Protein AF-A0A1X1MM70-F1 (afdb_monomer_lite)

pLDDT: mean 80.16, std 13.33, range [46.59, 94.81]

Foldseek 3Di:
DDDDDPDDDPCPVVDDDDPCVVVVVVLVVVVVVPPPDDDDDDDDDDPPPCPVVVVVVSQVVCVVPDQDADQDVVPPVCVDPLSVLLRRCQSNLVVVDALQLLVLLSVLLVCVVVVPDDDDPVPRSCCVSHPLSVQLRVLDPDDDDDNALVVSLVSSVVGDDDPVSNVVSNPDVLRNCLNVDDSVVSSVSSVVSSVD

Sequence (196 aa):
MAPAPRFHRVAALQRRFVDREPVLAAFAEELTHLGDGPRVFNAIGVGGIGKSRLLRELKDRAATRYRTASLDLQVHSLRQQEDALAVLRNELGSQGVHFDRFDIAYAVLWQRLHPHLRLNRSELAFVDESSILADIADTMTGIPIFGTARGLIKLLERGGCDIRRRLRVRRDPTLATLDDLPNSELADAVTFLFAE

Radius of gyration: 21.01 Å; chains: 1; bounding box: 49×59×50 Å

Secondary structure (DSSP, 8-state):
-PPPPSSPPPGGGTS---S-HHHHHHHHHHTTSTTSS---------TTSSHHHHHHHHHHHHTTTS------TTSSGGGSHHHHHHHHHHHHHTTT---HHHHHHHHHHHHHH-TTS---TTTSTTSTT-HHHHHHHHT-SS-----SHHHHHHHHTTS-S-HHHHHHHHT-HHHHHTTTS-HHHHHHHHHHHHH-

Structure (mmCIF, N/CA/C/O backbone):
data_AF-A0A1X1MM70-F1
#
_entry.id   AF-A0A1X1MM70-F1
#
loop_
_atom_site.group_PDB
_atom_site.id
_atom_site.type_symbol
_atom_site.label_atom_id
_atom_site.label_alt_id
_atom_site.label_comp_id
_atom_site.label_asym_id
_atom_site.label_entity_id
_atom_site.label_seq_id
_atom_site.pdbx_PDB_ins_code
_atom_site.Cartn_x
_atom_site.Cartn_y
_atom_site.Cartn_z
_atom_site.occupancy
_atom_site.B_iso_or_equiv
_atom_site.auth_seq_id
_atom_site.auth_comp_id
_atom_site.auth_asym_id
_atom_site.auth_atom_id
_atom_site.pdbx_PDB_model_num
ATOM 1 N N . MET A 1 1 ? 3.431 40.038 20.180 1.00 47.06 1 MET A N 1
ATOM 2 C CA . MET A 1 1 ? 2.334 39.166 20.654 1.00 47.06 1 MET A CA 1
ATOM 3 C C . MET A 1 1 ? 1.877 38.333 19.464 1.00 47.06 1 MET A C 1
ATOM 5 O O . MET A 1 1 ? 1.342 38.905 18.525 1.00 47.06 1 MET A O 1
ATOM 9 N N . ALA A 1 2 ? 2.223 37.044 19.413 1.00 47.50 2 ALA A N 1
ATOM 10 C CA . ALA A 1 2 ? 1.879 36.189 18.273 1.00 47.50 2 ALA A CA 1
ATOM 11 C C . ALA A 1 2 ? 0.367 35.875 18.278 1.00 47.50 2 ALA A C 1
ATOM 13 O O . ALA A 1 2 ? -0.184 35.659 19.361 1.00 47.50 2 ALA A O 1
ATOM 14 N N . PRO A 1 3 ? -0.323 35.868 17.122 1.00 56.84 3 PRO A N 1
ATOM 15 C CA . PRO A 1 3 ? -1.748 35.561 17.071 1.00 56.84 3 PRO A CA 1
ATOM 16 C C . PRO A 1 3 ? -1.991 34.098 17.462 1.00 56.84 3 PRO A C 1
ATOM 18 O O . PRO A 1 3 ? -1.443 33.181 16.852 1.00 56.84 3 PRO A O 1
ATOM 21 N N . ALA A 1 4 ? -2.819 33.881 18.485 1.00 56.97 4 ALA A N 1
ATOM 22 C CA . ALA A 1 4 ? -3.261 32.547 18.872 1.00 56.97 4 ALA A CA 1
ATOM 23 C C . ALA A 1 4 ? -4.171 31.956 17.775 1.00 56.97 4 ALA A C 1
ATOM 25 O O . ALA A 1 4 ? -5.019 32.675 17.232 1.00 56.97 4 ALA A O 1
ATOM 26 N N . PRO A 1 5 ? -4.021 30.667 17.426 1.00 60.31 5 PRO A N 1
ATOM 27 C CA . PRO A 1 5 ? -4.821 30.052 16.377 1.00 60.31 5 PRO A CA 1
ATOM 28 C C . PRO A 1 5 ? -6.312 30.069 16.747 1.00 60.31 5 PRO A C 1
ATOM 30 O O . PRO A 1 5 ? -6.725 29.574 17.792 1.00 60.31 5 PRO A O 1
ATOM 33 N N . ARG A 1 6 ? -7.128 30.641 15.852 1.00 54.25 6 ARG A N 1
ATOM 34 C CA . ARG A 1 6 ? -8.582 30.843 16.012 1.00 54.25 6 ARG A CA 1
ATOM 35 C C . ARG A 1 6 ? -9.403 29.546 15.952 1.00 54.25 6 ARG A C 1
ATOM 37 O O . ARG A 1 6 ? -10.583 29.555 16.290 1.00 54.25 6 ARG A O 1
ATOM 44 N N . PHE A 1 7 ? -8.790 28.436 15.544 1.00 57.81 7 PHE A N 1
ATOM 45 C CA . PHE A 1 7 ? -9.444 27.141 15.385 1.00 57.81 7 PHE A CA 1
ATOM 46 C C . PHE A 1 7 ? -8.866 26.135 16.378 1.00 57.81 7 PHE A C 1
ATOM 48 O O . PHE A 1 7 ? -7.682 25.807 16.341 1.00 57.81 7 PHE A O 1
ATOM 55 N N . HIS A 1 8 ? -9.720 25.646 17.274 1.00 52.91 8 HIS A N 1
ATOM 56 C CA . HIS A 1 8 ? -9.375 24.587 18.212 1.00 52.91 8 HIS A CA 1
ATOM 57 C C . HIS A 1 8 ? -9.452 23.250 17.467 1.00 52.91 8 HIS A C 1
ATOM 59 O O . HIS A 1 8 ? -10.446 22.985 16.786 1.00 52.91 8 HIS A O 1
ATOM 65 N N . ARG A 1 9 ? -8.433 22.387 17.596 1.00 51.03 9 ARG A N 1
ATOM 66 C CA . ARG A 1 9 ? -8.559 20.983 17.170 1.00 51.03 9 ARG A CA 1
ATOM 67 C C . ARG A 1 9 ? -9.805 20.405 17.843 1.00 51.03 9 ARG A C 1
ATOM 69 O O . ARG A 1 9 ? -9.925 20.455 19.064 1.00 51.03 9 ARG A O 1
ATOM 76 N N . VAL A 1 10 ? -10.733 19.886 17.042 1.00 51.28 10 VAL A N 1
ATOM 77 C CA . VAL A 1 10 ? -11.997 19.311 17.514 1.00 51.28 10 VAL A CA 1
ATOM 78 C C . VAL A 1 10 ? -11.698 18.273 18.603 1.00 51.28 10 VAL A C 1
ATOM 80 O O . VAL A 1 10 ? -11.019 17.277 18.354 1.00 51.28 10 VAL A O 1
ATOM 83 N N . ALA A 1 11 ? -12.222 18.501 19.811 1.00 51.50 11 ALA A N 1
ATOM 84 C CA . ALA A 1 11 ? -11.974 17.717 21.029 1.00 51.50 11 ALA A CA 1
ATOM 85 C C . ALA A 1 11 ? -12.304 16.210 20.921 1.00 51.50 11 ALA A C 1
ATOM 87 O O . ALA A 1 11 ? -12.008 15.438 21.830 1.00 51.50 11 ALA A O 1
ATOM 88 N N . ALA A 1 12 ? -12.902 15.759 19.815 1.00 51.59 12 ALA A N 1
ATOM 89 C CA . ALA A 1 12 ? -13.234 14.360 19.562 1.00 51.59 12 ALA A CA 1
ATOM 90 C C . ALA A 1 12 ? -12.009 13.424 19.576 1.00 51.59 12 ALA A C 1
ATOM 92 O O . ALA A 1 12 ? -12.145 12.269 19.978 1.00 51.59 12 ALA A O 1
ATOM 93 N N . LEU A 1 13 ? -10.820 13.919 19.202 1.00 51.41 13 LEU A N 1
ATOM 94 C CA . LEU A 1 13 ? -9.564 13.154 19.269 1.00 51.41 13 LEU A CA 1
ATOM 95 C C . LEU A 1 13 ? -9.033 12.975 20.702 1.00 51.41 13 LEU A C 1
ATOM 97 O O . LEU A 1 13 ? -8.244 12.069 20.934 1.00 51.41 13 LEU A O 1
ATOM 101 N N . GLN A 1 14 ? -9.474 13.799 21.660 1.00 55.88 14 GLN A N 1
ATOM 102 C CA . GLN A 1 14 ? -9.050 13.732 23.067 1.00 55.88 14 GLN A CA 1
ATOM 103 C C . GLN A 1 14 ? -10.059 13.028 23.985 1.00 55.88 14 GLN A C 1
ATOM 105 O O . GLN A 1 14 ? -9.757 12.761 25.146 1.00 55.88 14 GLN A O 1
ATOM 110 N N . ARG A 1 15 ? -11.270 12.719 23.504 1.00 66.19 15 ARG A N 1
ATOM 111 C CA . ARG A 1 15 ? -12.264 11.988 24.305 1.00 66.19 15 ARG A CA 1
ATOM 112 C C . ARG A 1 15 ? -11.793 10.558 24.543 1.00 66.19 15 ARG A C 1
ATOM 114 O O . ARG A 1 15 ? -11.206 9.962 23.647 1.00 66.19 15 ARG A O 1
ATOM 121 N N . ARG A 1 16 ? -12.082 9.982 25.707 1.00 74.50 16 ARG A N 1
ATOM 122 C CA . ARG A 1 16 ? -11.840 8.556 25.983 1.00 74.50 16 ARG A CA 1
ATOM 123 C C . ARG A 1 16 ? -12.623 7.683 24.985 1.00 74.50 16 ARG A C 1
ATOM 125 O O . ARG A 1 16 ? -13.752 8.024 24.641 1.00 74.50 16 ARG A O 1
ATOM 132 N N . PHE A 1 17 ? -12.008 6.610 24.486 1.00 79.88 17 PHE A N 1
ATOM 133 C CA . PHE A 1 17 ? -12.688 5.610 23.656 1.00 79.88 17 PHE A CA 1
ATOM 134 C C . PHE A 1 17 ? -13.409 4.631 24.586 1.00 79.88 17 PHE A C 1
ATOM 136 O O . PHE A 1 17 ? -12.746 3.966 25.376 1.00 79.88 17 PHE A O 1
ATOM 143 N N . VAL A 1 18 ? -14.740 4.616 24.550 1.00 80.50 18 VAL A N 1
ATOM 144 C CA . VAL A 1 18 ? -15.615 3.856 25.465 1.00 80.50 18 VAL A CA 1
ATOM 145 C C . VAL A 1 18 ? -16.795 3.261 24.689 1.00 80.50 18 VAL A C 1
ATOM 147 O O . VAL A 1 18 ? -17.011 3.640 23.533 1.00 80.50 18 VAL A O 1
ATOM 150 N N . ASP A 1 19 ? -17.549 2.361 25.323 1.00 84.62 19 ASP A N 1
ATOM 151 C CA . ASP A 1 19 ? -18.779 1.724 24.813 1.00 84.62 19 ASP A CA 1
ATOM 152 C C . ASP A 1 19 ? -18.563 0.887 23.541 1.00 84.62 19 ASP A C 1
ATOM 154 O O . ASP A 1 19 ? -19.422 0.785 22.658 1.00 84.62 19 ASP A O 1
ATOM 158 N N . ARG A 1 20 ? -17.369 0.305 23.407 1.00 88.69 20 ARG A N 1
ATOM 159 C CA . ARG A 1 20 ? -16.952 -0.519 22.257 1.00 88.69 20 ARG A CA 1
ATOM 160 C C . ARG A 1 20 ? -16.254 -1.811 22.674 1.00 88.69 20 ARG A C 1
ATOM 162 O O . ARG A 1 20 ? -15.783 -2.551 21.815 1.00 88.69 20 ARG A O 1
ATOM 169 N N . GLU A 1 21 ? -16.221 -2.105 23.967 1.00 90.94 21 GLU A N 1
ATOM 170 C CA . GLU A 1 21 ? -15.565 -3.258 24.578 1.00 90.94 21 GLU A CA 1
ATOM 171 C C . GLU A 1 21 ? -16.011 -4.591 23.958 1.00 90.94 21 GLU A C 1
ATOM 173 O O . GLU A 1 21 ? -15.126 -5.379 23.629 1.00 90.94 21 GLU A O 1
ATOM 178 N N . PRO A 1 22 ? -17.311 -4.841 23.680 1.00 91.06 22 PRO A N 1
ATOM 179 C CA . PRO A 1 22 ? -17.727 -6.095 23.049 1.00 91.06 22 PRO A CA 1
ATOM 180 C C . PRO A 1 22 ? -17.144 -6.280 21.643 1.00 91.06 22 PRO A C 1
ATOM 182 O O . PRO A 1 22 ? -16.703 -7.368 21.291 1.00 91.06 22 PRO A O 1
ATOM 185 N N . VAL A 1 23 ? -17.088 -5.206 20.846 1.00 92.25 23 VAL A N 1
ATOM 186 C CA . VAL A 1 23 ? -16.525 -5.246 19.485 1.00 92.25 23 VAL A CA 1
ATOM 187 C C . VAL A 1 23 ? -15.014 -5.459 19.533 1.00 92.25 23 VAL A C 1
ATOM 189 O O . VAL A 1 23 ? -14.467 -6.214 18.737 1.00 92.25 23 VAL A O 1
ATOM 192 N N . LEU A 1 24 ? -14.338 -4.812 20.484 1.00 92.38 24 LEU A N 1
ATOM 193 C CA . LEU A 1 24 ? -12.906 -4.993 20.702 1.00 92.38 24 LEU A CA 1
ATOM 194 C C . LEU A 1 24 ? -12.567 -6.421 21.150 1.00 92.38 24 LEU A C 1
ATOM 196 O O . LEU A 1 24 ? -11.548 -6.954 20.720 1.00 92.38 24 LEU A O 1
ATOM 200 N N . ALA A 1 25 ? -13.402 -7.024 22.002 1.00 92.25 25 ALA A N 1
ATOM 201 C CA . ALA A 1 25 ? -13.238 -8.399 22.460 1.00 92.25 25 ALA A CA 1
ATOM 202 C C . ALA A 1 25 ? -13.437 -9.398 21.312 1.00 92.25 25 ALA A C 1
ATOM 204 O O . ALA A 1 25 ? -12.554 -10.217 21.078 1.00 92.25 25 ALA A O 1
ATOM 205 N N . ALA A 1 26 ? -14.519 -9.256 20.539 1.00 92.44 26 ALA A N 1
ATOM 206 C CA . ALA A 1 26 ? -14.779 -10.098 19.370 1.00 92.44 26 ALA A CA 1
ATOM 207 C C . ALA A 1 26 ? -13.652 -9.998 18.327 1.00 92.44 26 ALA A C 1
ATOM 209 O O . ALA A 1 26 ? -13.201 -11.003 17.793 1.00 92.44 26 ALA A O 1
ATOM 210 N N . PHE A 1 27 ? -13.133 -8.791 18.075 1.00 93.44 27 PHE A N 1
ATOM 211 C CA . PHE A 1 27 ? -11.979 -8.620 17.191 1.00 93.44 27 PHE A CA 1
ATOM 212 C C . PHE A 1 27 ? -10.726 -9.334 17.715 1.00 93.44 27 PHE A C 1
ATOM 214 O O . PHE A 1 27 ? -10.011 -9.965 16.943 1.00 93.44 27 PHE A O 1
ATOM 221 N N . ALA A 1 28 ? -10.446 -9.244 19.018 1.00 91.38 28 ALA A N 1
ATOM 222 C CA . ALA A 1 28 ? -9.296 -9.917 19.616 1.00 91.38 28 ALA A CA 1
ATOM 223 C C . ALA A 1 28 ? -9.418 -11.449 19.555 1.00 91.38 28 ALA A C 1
ATOM 225 O O . ALA A 1 28 ? -8.416 -12.117 19.315 1.00 91.38 28 ALA A O 1
ATOM 226 N N . GLU A 1 29 ? -10.625 -11.985 19.741 1.00 92.19 29 GLU A N 1
ATOM 227 C CA . GLU A 1 29 ? -10.930 -13.410 19.589 1.00 92.19 29 GLU A CA 1
ATOM 228 C C . GLU A 1 29 ? -10.717 -13.875 18.142 1.00 92.19 29 GLU A C 1
ATOM 230 O O . GLU A 1 29 ? -9.968 -14.823 17.911 1.00 92.19 29 GLU A O 1
ATOM 235 N N . GLU A 1 30 ? -11.245 -13.149 17.153 1.00 91.56 30 GLU A N 1
ATOM 236 C CA . GLU A 1 30 ? -11.040 -13.459 15.728 1.00 91.56 30 GLU A CA 1
ATOM 237 C C . GLU A 1 30 ? -9.558 -13.439 15.320 1.00 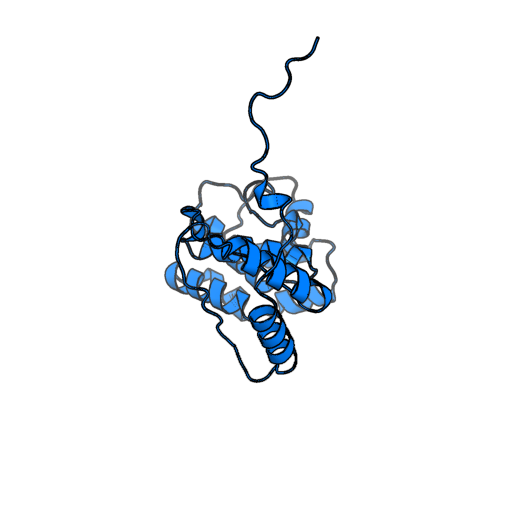91.56 30 GLU A C 1
ATOM 239 O O . GLU A 1 30 ? -9.113 -14.270 14.528 1.00 91.56 30 GLU A O 1
ATOM 244 N N . LEU A 1 31 ? -8.744 -12.555 15.911 1.00 90.06 31 LEU A N 1
ATOM 245 C CA . LEU A 1 31 ? -7.293 -12.541 15.684 1.00 90.06 31 LEU A CA 1
ATOM 246 C C . LEU A 1 31 ? -6.571 -13.803 16.195 1.00 90.06 31 LEU A C 1
ATOM 248 O O . LEU A 1 31 ? -5.394 -13.987 15.874 1.00 90.06 31 LEU A O 1
ATOM 252 N N . THR A 1 32 ? -7.224 -14.660 16.987 1.00 89.50 32 THR A N 1
ATOM 253 C CA . THR A 1 32 ? -6.673 -15.965 17.395 1.00 89.50 32 THR A CA 1
ATOM 254 C C . THR A 1 32 ? -6.911 -17.069 16.361 1.00 89.50 32 THR A C 1
ATOM 256 O O . THR A 1 32 ? -6.189 -18.062 16.370 1.00 89.50 32 THR A O 1
ATOM 259 N N . HIS A 1 33 ? -7.836 -16.858 15.420 1.00 87.38 33 HIS A N 1
ATOM 260 C CA . HIS A 1 33 ? -8.206 -17.794 14.352 1.00 87.38 33 HIS A CA 1
ATOM 261 C C . HIS A 1 33 ? -7.576 -17.432 12.992 1.00 87.38 33 HIS A C 1
ATOM 263 O O . HIS A 1 33 ? -8.089 -17.775 11.925 1.00 87.38 33 HIS A O 1
ATOM 269 N N . LEU A 1 34 ? -6.457 -16.700 13.007 1.00 81.94 34 LEU A N 1
ATOM 270 C CA . LEU A 1 34 ? -5.745 -16.324 11.786 1.00 81.94 34 LEU A CA 1
ATOM 271 C C . LEU A 1 34 ? -5.162 -17.558 11.086 1.00 81.94 34 LEU A C 1
ATOM 273 O O . LEU A 1 34 ? -4.448 -18.348 11.697 1.00 81.94 34 LEU A O 1
ATOM 277 N N . GLY A 1 35 ? -5.418 -17.672 9.782 1.00 80.06 35 GLY A N 1
ATOM 278 C CA . GLY A 1 35 ? -4.966 -18.790 8.944 1.00 80.06 35 GLY A CA 1
ATOM 279 C C . GLY A 1 35 ? -6.113 -19.564 8.293 1.00 80.06 35 GLY A C 1
ATOM 280 O O . GLY A 1 35 ? -5.925 -20.134 7.223 1.00 80.06 35 GLY A O 1
ATOM 281 N N . ASP A 1 36 ? -7.324 -19.469 8.844 1.00 84.94 36 ASP A N 1
ATOM 282 C CA . ASP A 1 36 ? -8.530 -20.155 8.351 1.00 84.94 36 ASP A CA 1
ATOM 283 C C . ASP A 1 36 ? -9.194 -19.442 7.148 1.00 84.94 36 ASP A C 1
ATOM 285 O O . ASP A 1 36 ? -10.403 -19.548 6.915 1.00 84.94 36 ASP A O 1
ATOM 289 N N . GLY A 1 37 ? -8.416 -18.656 6.401 1.00 85.38 37 GLY A N 1
ATOM 290 C CA . GLY A 1 37 ? -8.873 -17.824 5.289 1.00 85.38 37 GLY A CA 1
ATOM 291 C C . GLY A 1 37 ? -9.245 -16.382 5.672 1.00 85.38 37 GLY A C 1
ATOM 292 O O . GLY A 1 37 ? -9.188 -15.996 6.842 1.00 85.38 37 GLY A O 1
ATOM 293 N N . PRO A 1 38 ? -9.607 -15.551 4.679 1.00 88.12 38 PRO A N 1
ATOM 294 C CA . PRO A 1 38 ? -9.931 -14.147 4.902 1.00 88.12 38 PRO A CA 1
ATOM 295 C C . PRO A 1 38 ? -11.208 -13.986 5.739 1.00 88.12 38 PRO A C 1
ATOM 297 O O . PRO A 1 38 ? -12.147 -14.781 5.652 1.00 88.12 38 PRO A O 1
ATOM 300 N N . ARG A 1 39 ? -11.249 -12.923 6.545 1.00 89.25 39 ARG A N 1
ATOM 301 C CA . ARG A 1 39 ? -12.405 -12.519 7.354 1.00 89.25 39 ARG A CA 1
ATOM 302 C C . ARG A 1 39 ? -12.759 -11.075 7.027 1.00 89.25 39 ARG A C 1
ATOM 304 O O . ARG A 1 39 ? -11.872 -10.242 6.855 1.00 89.25 39 ARG A O 1
ATOM 311 N N . VAL A 1 40 ? -14.053 -10.780 6.941 1.00 90.69 40 VAL A N 1
ATOM 312 C CA . VAL A 1 40 ? -14.550 -9.441 6.606 1.00 90.69 40 VAL A CA 1
ATOM 313 C C . VAL A 1 40 ? -15.358 -8.899 7.774 1.00 90.69 40 VAL A C 1
ATOM 315 O O . VAL A 1 40 ? -16.350 -9.494 8.186 1.00 90.69 40 VAL A O 1
ATOM 318 N N . PHE A 1 41 ? -14.952 -7.734 8.272 1.00 90.38 41 PHE A N 1
ATOM 319 C CA . PHE A 1 41 ? -15.689 -6.977 9.275 1.00 90.38 41 PHE A CA 1
ATOM 320 C C . PHE A 1 41 ? -16.250 -5.699 8.647 1.00 90.38 41 PHE A C 1
ATOM 322 O O . PHE A 1 41 ? -15.495 -4.855 8.165 1.00 90.38 41 PHE A O 1
ATOM 329 N N . ASN A 1 42 ? -17.577 -5.543 8.665 1.00 91.00 42 ASN A N 1
ATOM 330 C CA . ASN A 1 42 ? -18.254 -4.371 8.113 1.00 91.00 42 ASN A CA 1
ATOM 331 C C . ASN A 1 42 ? -18.878 -3.511 9.224 1.00 91.00 42 ASN A C 1
ATOM 333 O O . ASN A 1 42 ? -19.901 -3.870 9.807 1.00 91.00 42 ASN A O 1
ATOM 337 N N . ALA A 1 43 ? -18.280 -2.351 9.505 1.00 89.06 43 ALA A N 1
ATOM 338 C CA . ALA A 1 43 ? -18.787 -1.406 10.497 1.00 89.06 43 ALA A CA 1
ATOM 339 C C . ALA A 1 43 ? -19.812 -0.433 9.884 1.00 89.06 43 ALA A C 1
ATOM 341 O O . ALA A 1 43 ? -19.445 0.532 9.210 1.00 89.06 43 ALA A O 1
ATOM 342 N N . ILE A 1 44 ? -21.097 -0.624 10.190 1.00 89.19 44 ILE A N 1
ATOM 343 C CA . ILE A 1 44 ? -22.200 0.242 9.735 1.00 89.19 44 ILE A CA 1
ATOM 344 C C . ILE A 1 44 ? -22.725 1.162 10.849 1.00 89.19 44 ILE A C 1
ATOM 346 O O . ILE A 1 44 ? -22.527 0.914 12.036 1.00 89.19 44 ILE A O 1
ATOM 350 N N . GLY A 1 45 ? -23.383 2.264 10.477 1.00 87.88 45 GLY A N 1
ATOM 351 C CA . GLY A 1 45 ? -24.043 3.171 11.425 1.00 87.88 45 GLY A CA 1
ATOM 352 C C . GLY A 1 45 ? -24.079 4.623 10.956 1.00 87.88 45 GLY A C 1
ATOM 353 O O . GLY A 1 45 ? -23.515 4.968 9.917 1.00 87.88 45 GLY A O 1
ATOM 354 N N . VAL A 1 46 ? -24.690 5.500 11.750 1.00 90.81 46 VAL A N 1
ATOM 355 C CA . VAL A 1 46 ? -24.818 6.934 11.434 1.00 90.81 46 VAL A CA 1
ATOM 356 C C . VAL A 1 46 ? -23.478 7.684 11.472 1.00 90.81 46 VAL A C 1
ATOM 358 O O . VAL A 1 46 ? -22.474 7.207 12.021 1.00 90.81 46 VAL A O 1
ATOM 361 N N . GLY A 1 47 ? -23.429 8.858 10.837 1.00 87.31 47 GLY A N 1
ATOM 362 C CA . GLY A 1 47 ? -22.277 9.763 10.902 1.00 87.31 47 GLY A CA 1
ATOM 363 C C . GLY A 1 47 ? -21.979 10.193 12.343 1.00 87.31 47 GLY A C 1
ATOM 364 O O . GLY A 1 47 ? -22.884 10.324 13.158 1.00 87.31 47 GLY A O 1
ATOM 365 N N . GLY A 1 48 ? -20.702 10.367 12.686 1.00 84.81 48 GLY A N 1
ATOM 366 C CA . GLY A 1 48 ? -20.297 10.843 14.017 1.00 84.81 48 GLY A CA 1
ATOM 367 C C . GLY A 1 48 ? -20.285 9.798 15.143 1.00 84.81 48 GLY A C 1
ATOM 368 O O . GLY A 1 48 ? -19.735 10.080 16.201 1.00 84.81 48 GLY A O 1
ATOM 369 N N . ILE A 1 49 ? -20.764 8.566 14.922 1.00 87.31 49 ILE A N 1
ATOM 370 C CA . ILE A 1 49 ? -20.807 7.507 15.959 1.00 87.31 49 ILE A CA 1
ATOM 371 C C . ILE A 1 49 ? -19.434 6.873 16.288 1.00 87.31 49 ILE A C 1
ATOM 373 O O . ILE A 1 49 ? -19.335 5.912 17.052 1.00 87.31 49 ILE A O 1
ATOM 377 N N . GLY A 1 50 ? -18.356 7.381 15.682 1.00 88.19 50 GLY A N 1
ATOM 378 C CA . GLY A 1 50 ? -16.986 6.950 15.968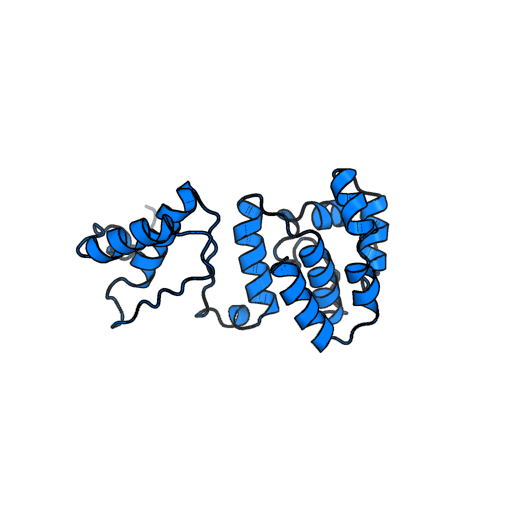 1.00 88.19 50 GLY A CA 1
ATOM 379 C C . GLY A 1 50 ? -16.472 5.757 15.156 1.00 88.19 50 GLY A C 1
ATOM 380 O O . GLY A 1 50 ? -15.480 5.165 15.559 1.00 88.19 50 GLY A O 1
ATOM 381 N N . LYS A 1 51 ? -17.073 5.410 14.007 1.00 91.31 51 LYS A N 1
ATOM 382 C CA . LYS A 1 51 ? -16.620 4.283 13.155 1.00 91.31 51 LYS A CA 1
ATOM 383 C C . LYS A 1 51 ? -15.163 4.415 12.704 1.00 91.31 51 LYS A C 1
ATOM 385 O O . LYS A 1 51 ? -14.375 3.502 12.903 1.00 91.31 51 LYS A O 1
ATOM 390 N N . SER A 1 52 ? -14.782 5.578 12.174 1.00 89.50 52 SER A N 1
ATOM 391 C CA . SER A 1 52 ? -13.398 5.834 11.748 1.00 89.50 52 SER A CA 1
ATOM 392 C C . SER A 1 52 ? -12.415 5.764 12.918 1.00 89.50 52 SER A C 1
ATOM 394 O O . SER A 1 52 ? -11.264 5.385 12.737 1.00 89.50 52 SER A O 1
ATOM 396 N N . ARG A 1 53 ? -12.869 6.103 14.133 1.00 89.88 53 ARG A N 1
ATOM 397 C CA . ARG A 1 53 ? -12.065 5.938 15.343 1.00 89.88 53 ARG A CA 1
ATOM 398 C C . ARG A 1 53 ? -11.942 4.467 15.731 1.00 89.88 53 ARG A C 1
ATOM 400 O O . ARG A 1 53 ? -10.832 4.038 15.994 1.00 89.88 53 ARG A O 1
ATOM 407 N N . LEU A 1 54 ? -13.037 3.705 15.705 1.00 92.00 54 LEU A N 1
ATOM 408 C CA . LEU A 1 54 ? -13.015 2.261 15.942 1.00 92.00 54 LEU A CA 1
ATOM 409 C C . LEU A 1 54 ? -12.024 1.566 15.002 1.00 92.00 54 LEU A C 1
ATOM 411 O O . LEU A 1 54 ? -11.153 0.863 15.487 1.00 92.00 54 LEU A O 1
ATOM 415 N N . LEU A 1 55 ? -12.092 1.813 13.690 1.00 92.81 55 LEU A N 1
ATOM 416 C CA . LEU A 1 55 ? -11.163 1.201 12.731 1.00 92.81 55 LEU A CA 1
ATOM 417 C C . LEU A 1 55 ? -9.694 1.537 13.033 1.00 92.81 55 LEU A C 1
ATOM 419 O O . LEU A 1 55 ? -8.838 0.666 12.909 1.00 92.81 55 LEU A O 1
ATOM 423 N N . ARG A 1 56 ? -9.405 2.766 13.484 1.00 91.19 56 ARG A N 1
ATOM 424 C CA . ARG A 1 56 ? -8.058 3.155 13.925 1.00 91.19 56 ARG A CA 1
ATOM 425 C C . ARG A 1 56 ? -7.616 2.378 15.166 1.00 91.19 56 ARG A C 1
ATOM 427 O O . ARG A 1 56 ? -6.528 1.830 15.168 1.00 91.19 56 ARG A O 1
ATOM 434 N N . GLU A 1 57 ? -8.480 2.261 16.171 1.00 92.19 57 GLU A N 1
ATOM 435 C CA . GLU A 1 57 ? -8.189 1.502 17.398 1.00 92.19 57 GLU A CA 1
ATOM 436 C C . GLU A 1 57 ? -7.962 0.007 17.106 1.00 92.19 57 GLU A C 1
ATOM 438 O O . GLU A 1 57 ? -7.079 -0.614 17.695 1.00 92.19 57 GLU A O 1
ATOM 443 N N . LEU A 1 58 ? -8.728 -0.580 16.177 1.00 93.81 58 LEU A N 1
ATOM 444 C CA . LEU A 1 58 ? -8.512 -1.958 15.722 1.00 93.81 58 LEU A CA 1
ATOM 445 C C . LEU A 1 58 ? -7.165 -2.102 14.999 1.00 93.81 58 LEU A C 1
ATOM 447 O O . LEU A 1 58 ? -6.421 -3.041 15.290 1.00 93.81 58 LEU A O 1
ATOM 451 N N . LYS A 1 59 ? -6.830 -1.156 14.107 1.00 93.62 59 LYS A N 1
ATOM 452 C CA . LYS A 1 59 ? -5.538 -1.111 13.404 1.00 93.62 59 LYS A CA 1
ATOM 453 C C . LYS A 1 59 ? -4.379 -1.030 14.395 1.00 93.62 59 LYS A C 1
ATOM 455 O O . LYS A 1 59 ? -3.488 -1.867 14.335 1.00 93.62 59 LYS A O 1
ATOM 460 N N . ASP A 1 60 ? -4.423 -0.087 15.333 1.00 92.06 60 ASP A N 1
ATOM 461 C CA . ASP A 1 60 ? -3.353 0.146 16.310 1.00 92.06 60 ASP A CA 1
ATOM 462 C C . ASP A 1 60 ? -3.116 -1.088 17.196 1.00 92.06 60 ASP A C 1
ATOM 464 O O . ASP A 1 60 ? -1.975 -1.466 17.464 1.00 92.06 60 ASP A O 1
ATOM 468 N N . ARG A 1 61 ? -4.189 -1.780 17.600 1.00 91.69 61 ARG A N 1
ATOM 469 C CA . ARG A 1 61 ? -4.090 -3.041 18.352 1.00 91.69 61 ARG A CA 1
ATOM 470 C C . ARG A 1 61 ? -3.474 -4.157 17.516 1.00 91.69 61 ARG A C 1
ATOM 472 O O . ARG A 1 61 ? -2.585 -4.855 18.003 1.00 91.69 61 ARG A O 1
ATOM 479 N N . ALA A 1 62 ? -3.919 -4.322 16.272 1.00 93.00 62 ALA A N 1
ATOM 480 C CA . ALA A 1 62 ? -3.395 -5.349 15.378 1.00 93.00 62 ALA A CA 1
ATOM 481 C C . ALA A 1 62 ? -1.928 -5.091 14.997 1.00 93.00 62 ALA A C 1
ATOM 483 O O . ALA A 1 62 ? -1.148 -6.039 14.943 1.00 93.00 62 ALA A O 1
ATOM 484 N N . ALA A 1 63 ? -1.531 -3.826 14.828 1.00 92.06 63 ALA A N 1
ATOM 485 C CA . ALA A 1 63 ? -0.180 -3.413 14.444 1.00 92.06 63 ALA A CA 1
ATOM 486 C C . ALA A 1 63 ? 0.913 -3.864 15.430 1.00 92.06 63 ALA A C 1
ATOM 488 O O . ALA A 1 63 ? 2.083 -3.943 15.063 1.00 92.06 63 ALA A O 1
ATOM 489 N N . THR A 1 64 ? 0.548 -4.205 16.671 1.00 89.12 64 THR A N 1
ATOM 490 C CA . THR A 1 64 ? 1.488 -4.752 17.665 1.00 89.12 64 THR A CA 1
ATOM 491 C C . THR A 1 64 ? 2.043 -6.127 17.287 1.00 89.12 64 THR A C 1
ATOM 493 O O . THR A 1 64 ? 3.147 -6.477 17.701 1.00 89.12 64 THR A O 1
ATOM 496 N N . ARG A 1 65 ? 1.289 -6.917 16.515 1.00 90.69 65 ARG A N 1
ATOM 497 C CA . ARG A 1 65 ? 1.624 -8.315 16.201 1.00 90.69 65 ARG A CA 1
ATOM 498 C C . ARG A 1 65 ? 1.527 -8.643 14.714 1.00 90.69 65 ARG A C 1
ATOM 500 O O . ARG A 1 65 ? 2.154 -9.598 14.261 1.00 90.69 65 ARG A O 1
ATOM 507 N N . TYR A 1 66 ? 0.764 -7.863 13.960 1.00 92.25 66 TYR A N 1
ATOM 508 C CA . TYR A 1 66 ? 0.442 -8.117 12.564 1.00 92.25 66 TYR A CA 1
ATOM 509 C C . TYR A 1 66 ? 0.770 -6.905 11.705 1.00 92.25 66 TYR A C 1
ATOM 511 O O . TYR A 1 66 ? 0.789 -5.767 12.173 1.00 92.25 66 TYR A O 1
ATOM 519 N N . ARG A 1 67 ? 1.006 -7.155 10.418 1.00 93.12 67 ARG A N 1
ATOM 520 C CA . ARG A 1 67 ? 1.117 -6.081 9.434 1.00 93.12 67 ARG A CA 1
ATOM 521 C C . ARG A 1 67 ? -0.269 -5.521 9.160 1.00 93.12 67 ARG A C 1
ATOM 523 O O . ARG A 1 67 ? -1.221 -6.281 9.005 1.00 93.12 67 ARG A O 1
ATOM 530 N N . THR A 1 68 ? -0.387 -4.200 9.120 1.00 94.81 68 THR A N 1
ATOM 531 C CA . THR A 1 68 ? -1.677 -3.533 8.905 1.00 94.81 68 THR A CA 1
ATOM 532 C C . THR A 1 68 ? -1.556 -2.466 7.836 1.00 94.81 68 THR A C 1
ATOM 534 O O . THR A 1 68 ? -0.549 -1.775 7.772 1.00 94.81 68 THR A O 1
ATOM 537 N N . ALA A 1 69 ? -2.583 -2.298 7.013 1.00 94.50 69 ALA A N 1
ATOM 538 C CA . ALA A 1 69 ? -2.640 -1.218 6.040 1.00 94.50 69 ALA A CA 1
ATOM 539 C C . ALA A 1 69 ? -4.028 -0.575 6.053 1.00 94.50 69 ALA A C 1
ATOM 541 O O . ALA A 1 69 ? -5.015 -1.217 6.418 1.00 94.50 69 ALA A O 1
ATOM 542 N N . SER A 1 70 ? -4.104 0.699 5.688 1.00 93.25 70 SER A N 1
ATOM 543 C CA . SER A 1 70 ? -5.348 1.441 5.512 1.00 93.25 70 SER A CA 1
ATOM 544 C C . SER A 1 70 ? -5.435 2.063 4.131 1.00 93.25 70 SER A C 1
ATOM 546 O O . SER A 1 70 ? -4.443 2.500 3.562 1.00 93.25 70 SER A O 1
ATOM 548 N N . LEU A 1 71 ? -6.660 2.137 3.622 1.00 92.94 71 LEU A N 1
ATOM 549 C CA . LEU A 1 71 ? -6.985 2.815 2.380 1.00 92.94 71 LEU A CA 1
ATOM 550 C C . LEU A 1 71 ? -8.211 3.695 2.620 1.00 92.94 71 LEU A C 1
ATOM 552 O O . LEU A 1 71 ? -9.234 3.212 3.112 1.00 92.94 71 LEU A O 1
ATOM 556 N N . ASP A 1 72 ? -8.110 4.983 2.292 1.00 91.25 72 ASP A N 1
ATOM 557 C CA . ASP A 1 72 ? -9.220 5.925 2.423 1.00 91.25 72 ASP A CA 1
ATOM 558 C C . ASP A 1 72 ? -9.890 6.179 1.069 1.00 91.25 72 ASP A C 1
ATOM 560 O O . ASP A 1 72 ? -9.496 7.053 0.299 1.00 91.25 72 ASP A O 1
ATOM 564 N N . LEU A 1 73 ? -10.962 5.436 0.802 1.00 92.00 73 LEU A N 1
ATOM 565 C CA . LEU A 1 73 ? -11.743 5.556 -0.432 1.00 92.00 73 LEU A CA 1
ATOM 566 C C . LEU A 1 73 ? -12.564 6.859 -0.525 1.00 92.00 73 LEU A C 1
ATOM 568 O O . LEU A 1 73 ? -13.217 7.116 -1.547 1.00 92.00 73 LEU A O 1
ATOM 572 N N . GLN A 1 74 ? -12.557 7.708 0.512 1.00 89.38 74 GLN A N 1
ATOM 573 C CA . GLN A 1 74 ? -13.082 9.070 0.392 1.00 89.38 74 GLN A CA 1
ATOM 574 C C . GLN A 1 74 ? -12.198 9.925 -0.523 1.00 89.38 74 GLN A C 1
ATOM 576 O O . GLN A 1 74 ? -12.715 10.813 -1.207 1.00 89.38 74 GLN A O 1
ATOM 581 N N . VAL A 1 75 ? -10.899 9.619 -0.598 1.00 89.88 75 VAL A N 1
ATOM 582 C CA . VAL A 1 75 ? -9.968 10.234 -1.543 1.00 89.88 75 VAL A CA 1
ATOM 583 C C . VAL A 1 75 ? -10.245 9.687 -2.944 1.00 89.88 75 VAL A C 1
ATOM 585 O O . VAL A 1 75 ? -10.223 8.483 -3.174 1.00 89.88 75 VAL A O 1
ATOM 588 N N . HIS A 1 76 ? -10.533 10.578 -3.895 1.00 90.12 76 HIS A N 1
ATOM 589 C CA . HIS A 1 76 ? -11.007 10.190 -5.228 1.00 90.12 76 HIS A CA 1
ATOM 590 C C . HIS A 1 76 ? -9.966 9.420 -6.049 1.00 90.12 76 HIS A C 1
ATOM 592 O O . HIS A 1 76 ? -10.343 8.470 -6.729 1.00 90.12 76 HIS A O 1
ATOM 598 N N . SER A 1 77 ? -8.685 9.795 -5.970 1.00 83.38 77 SER A N 1
ATOM 599 C CA . SER A 1 77 ? -7.599 9.076 -6.651 1.00 83.38 77 SER A CA 1
ATOM 600 C C . SER A 1 77 ? -7.452 7.647 -6.133 1.00 83.38 77 SER A C 1
ATOM 602 O O . SER A 1 77 ? -7.325 6.725 -6.920 1.00 83.38 77 SER A O 1
ATOM 604 N N . LEU A 1 78 ? -7.638 7.424 -4.828 1.00 87.12 78 LEU A N 1
ATOM 605 C CA . LEU A 1 78 ? -7.543 6.097 -4.202 1.00 87.12 78 LEU A CA 1
ATOM 606 C C . LEU A 1 78 ? -8.694 5.144 -4.562 1.00 87.12 78 LEU A C 1
ATOM 608 O O . LEU A 1 78 ? -8.765 4.035 -4.040 1.00 87.12 78 LEU A O 1
ATOM 612 N N . ARG A 1 79 ? -9.617 5.571 -5.430 1.00 90.69 79 ARG A N 1
ATOM 613 C CA . ARG A 1 79 ? -10.604 4.687 -6.062 1.00 90.69 79 ARG A CA 1
ATOM 614 C C . ARG A 1 79 ? -10.074 4.054 -7.349 1.00 90.69 79 ARG A C 1
ATOM 616 O O . ARG A 1 79 ? -10.692 3.108 -7.825 1.00 90.69 79 ARG A O 1
ATOM 623 N N . GLN A 1 80 ? -8.979 4.577 -7.902 1.00 86.88 80 GLN A N 1
ATOM 624 C CA . GLN A 1 80 ? -8.218 3.919 -8.959 1.00 86.88 80 GLN A CA 1
ATOM 625 C C . GLN A 1 80 ? -7.345 2.834 -8.330 1.00 86.88 80 GLN A C 1
ATOM 627 O O . GLN A 1 80 ? -6.774 3.013 -7.250 1.00 86.88 80 GLN A O 1
ATOM 632 N N . GLN A 1 81 ? -7.294 1.680 -8.983 1.00 87.19 81 GLN A N 1
ATOM 633 C CA . GLN A 1 81 ? -6.700 0.470 -8.429 1.00 87.19 81 GLN A CA 1
ATOM 634 C C . GLN A 1 81 ? -5.186 0.607 -8.268 1.00 87.19 81 GLN A C 1
ATOM 636 O O . GLN A 1 81 ? -4.641 0.236 -7.233 1.00 87.19 81 GLN A O 1
ATOM 641 N N . GLU A 1 82 ? -4.521 1.187 -9.260 1.00 82.69 82 GLU A N 1
ATOM 642 C CA . GLU A 1 82 ? -3.091 1.468 -9.262 1.00 82.69 82 GLU A CA 1
ATOM 643 C C . GLU A 1 82 ? -2.685 2.356 -8.076 1.00 82.69 82 GLU A C 1
ATOM 645 O O . GLU A 1 82 ? -1.807 1.983 -7.295 1.00 82.69 82 GLU A O 1
ATOM 650 N N . ASP A 1 83 ? -3.395 3.464 -7.864 1.00 84.00 83 ASP A N 1
ATOM 651 C CA . ASP A 1 83 ? -3.127 4.403 -6.775 1.00 84.00 83 ASP A CA 1
ATOM 652 C C . ASP A 1 83 ? -3.389 3.756 -5.406 1.00 84.00 83 ASP A C 1
ATOM 654 O O . ASP A 1 83 ? -2.622 3.938 -4.456 1.00 84.00 83 ASP A O 1
ATOM 658 N N . ALA A 1 84 ? -4.455 2.957 -5.299 1.00 90.38 84 ALA A N 1
ATOM 659 C CA . ALA A 1 84 ? -4.776 2.220 -4.084 1.00 90.38 84 ALA A CA 1
ATOM 660 C C . ALA A 1 84 ? -3.691 1.195 -3.722 1.00 90.38 84 ALA A C 1
ATOM 662 O O . ALA A 1 84 ? -3.255 1.135 -2.569 1.00 90.38 84 ALA A O 1
ATOM 663 N N . LEU A 1 85 ? -3.231 0.409 -4.700 1.00 92.12 85 LEU A N 1
ATOM 664 C CA . LEU A 1 85 ? -2.176 -0.585 -4.503 1.00 92.12 85 LEU A CA 1
ATOM 665 C C . LEU A 1 85 ? -0.848 0.074 -4.128 1.00 92.12 85 LEU A C 1
ATOM 667 O O . LEU A 1 85 ? -0.163 -0.427 -3.239 1.00 92.12 85 LEU A O 1
ATOM 671 N N . ALA A 1 86 ? -0.506 1.217 -4.727 1.00 88.44 86 ALA A N 1
ATOM 672 C CA . ALA A 1 86 ? 0.687 1.977 -4.363 1.00 88.44 86 ALA A CA 1
ATOM 673 C C . ALA A 1 86 ? 0.662 2.431 -2.890 1.00 88.44 86 ALA A C 1
ATOM 675 O O . ALA A 1 86 ? 1.663 2.288 -2.182 1.00 88.44 86 ALA A O 1
ATOM 676 N N . VAL A 1 87 ? -0.486 2.915 -2.398 1.00 90.06 87 VAL A N 1
ATOM 677 C CA . VAL A 1 87 ? -0.658 3.293 -0.982 1.00 90.06 87 VAL A CA 1
ATOM 678 C C . VAL A 1 87 ? -0.536 2.083 -0.058 1.00 90.06 87 VAL A C 1
ATOM 680 O O . VAL A 1 87 ? 0.207 2.136 0.924 1.00 90.06 87 VAL A O 1
ATOM 683 N N . LEU A 1 88 ? -1.221 0.979 -0.375 1.00 93.12 88 LEU A N 1
ATOM 684 C CA . LEU A 1 88 ? -1.150 -0.249 0.423 1.00 93.12 88 LEU A CA 1
ATOM 685 C C . LEU A 1 88 ? 0.275 -0.804 0.466 1.00 93.12 88 LEU A C 1
ATOM 687 O O . LEU A 1 88 ? 0.763 -1.179 1.535 1.00 93.12 88 LEU A O 1
ATOM 691 N N . ARG A 1 89 ? 0.960 -0.805 -0.681 1.00 91.88 89 ARG A N 1
ATOM 692 C CA . ARG A 1 89 ? 2.364 -1.191 -0.785 1.00 91.88 89 ARG A CA 1
ATOM 693 C C . ARG A 1 89 ? 3.242 -0.319 0.100 1.00 91.88 89 ARG A C 1
ATOM 695 O O . ARG A 1 89 ? 4.108 -0.863 0.778 1.00 91.88 89 ARG A O 1
ATOM 702 N N . ASN A 1 90 ? 3.048 1.002 0.111 1.00 89.12 90 ASN A N 1
ATOM 703 C CA . ASN A 1 90 ? 3.862 1.888 0.941 1.00 89.12 90 ASN A CA 1
ATOM 704 C C . ASN A 1 90 ? 3.630 1.625 2.441 1.00 89.12 90 ASN A C 1
ATOM 706 O O . ASN A 1 90 ? 4.580 1.393 3.190 1.00 89.12 90 ASN A O 1
ATOM 710 N N . GLU A 1 91 ? 2.368 1.539 2.880 1.00 91.25 91 GLU A N 1
ATOM 711 C CA . GLU A 1 91 ? 2.065 1.250 4.287 1.00 91.25 91 GLU A CA 1
ATOM 712 C C . GLU A 1 91 ? 2.678 -0.085 4.745 1.00 91.25 91 GLU A C 1
ATOM 714 O O . GLU A 1 91 ? 3.305 -0.140 5.806 1.00 91.25 91 GLU A O 1
ATOM 719 N N . LEU A 1 92 ? 2.568 -1.151 3.949 1.00 93.00 92 LEU A N 1
ATOM 720 C CA . LEU A 1 92 ? 3.162 -2.457 4.266 1.00 93.00 92 LEU A CA 1
ATOM 721 C C . LEU A 1 92 ? 4.696 -2.454 4.141 1.00 93.00 92 LEU A C 1
ATOM 723 O O . LEU A 1 92 ? 5.386 -3.070 4.957 1.00 93.00 92 LEU A O 1
ATOM 727 N N . GLY A 1 93 ? 5.237 -1.730 3.162 1.00 89.94 93 GLY A N 1
ATOM 728 C CA . GLY A 1 93 ? 6.671 -1.551 2.935 1.00 89.94 93 GLY A CA 1
ATOM 729 C C . GLY A 1 93 ? 7.371 -0.862 4.101 1.00 89.94 93 GLY A C 1
ATOM 730 O O . GLY A 1 93 ? 8.412 -1.334 4.556 1.00 89.94 93 GLY A O 1
ATOM 731 N N . SER A 1 94 ? 6.742 0.163 4.685 1.00 89.00 94 SER A N 1
ATOM 732 C CA . SER A 1 94 ? 7.223 0.835 5.904 1.00 89.00 94 SER A CA 1
ATOM 733 C C . SER A 1 94 ? 7.347 -0.108 7.110 1.00 89.00 94 SER A C 1
ATOM 735 O O . SER A 1 94 ? 8.097 0.146 8.052 1.00 89.00 94 SER A O 1
ATOM 737 N N . GLN A 1 95 ? 6.640 -1.239 7.066 1.00 92.31 95 GLN A N 1
ATOM 738 C CA . GLN A 1 95 ? 6.687 -2.288 8.074 1.00 92.31 95 GLN A CA 1
ATOM 739 C C . GLN A 1 95 ? 7.660 -3.417 7.690 1.00 92.31 95 GLN A C 1
ATOM 741 O O . GLN A 1 95 ? 7.728 -4.423 8.387 1.00 92.31 95 GLN A O 1
ATOM 746 N N . GLY A 1 96 ? 8.434 -3.287 6.612 1.00 88.88 96 GLY A N 1
ATOM 747 C CA . GLY A 1 96 ? 9.432 -4.271 6.185 1.00 88.88 96 GLY A CA 1
ATOM 748 C C . GLY A 1 96 ? 8.879 -5.424 5.343 1.00 88.88 96 GLY A C 1
ATOM 749 O O . GLY A 1 96 ? 9.522 -6.469 5.252 1.00 88.88 96 GLY A O 1
ATOM 750 N N . VAL A 1 97 ? 7.689 -5.273 4.752 1.00 90.69 97 VAL A N 1
ATOM 751 C CA . VAL A 1 97 ? 7.203 -6.193 3.711 1.00 90.69 97 VAL A CA 1
ATOM 752 C C . VAL A 1 97 ? 7.823 -5.790 2.373 1.00 90.69 97 VAL A C 1
ATOM 754 O O . VAL A 1 97 ? 7.947 -4.606 2.074 1.00 90.69 97 VAL A O 1
ATOM 757 N N . HIS A 1 98 ? 8.238 -6.762 1.565 1.00 88.19 98 HIS A N 1
ATOM 758 C CA . HIS A 1 98 ? 8.926 -6.494 0.305 1.00 88.19 98 HIS A CA 1
ATOM 759 C C . HIS A 1 98 ? 8.092 -6.948 -0.879 1.00 88.19 98 HIS A C 1
ATOM 761 O O . HIS A 1 98 ? 7.661 -8.095 -0.930 1.00 88.19 98 HIS A O 1
ATOM 767 N N . PHE A 1 99 ? 7.932 -6.041 -1.835 1.00 90.00 99 PHE A N 1
ATOM 768 C CA . PHE A 1 99 ? 7.059 -6.182 -2.993 1.00 90.00 99 PHE A CA 1
ATOM 769 C C . PHE A 1 99 ? 7.871 -6.141 -4.289 1.00 90.00 99 PHE A C 1
ATOM 771 O O . PHE A 1 99 ? 7.452 -5.554 -5.270 1.00 90.00 99 PHE A O 1
ATOM 778 N N . ASP A 1 100 ? 9.050 -6.765 -4.305 1.00 88.19 100 ASP A N 1
ATOM 779 C CA . ASP A 1 100 ? 10.045 -6.666 -5.384 1.00 88.19 100 ASP A CA 1
ATOM 780 C C . ASP A 1 100 ? 9.458 -6.859 -6.801 1.00 88.19 100 ASP A C 1
ATOM 782 O O . ASP A 1 100 ? 9.783 -6.119 -7.731 1.00 88.19 100 ASP A O 1
ATOM 786 N N . ARG A 1 101 ? 8.573 -7.851 -6.967 1.00 90.38 101 ARG A N 1
ATOM 787 C CA . ARG A 1 101 ? 7.923 -8.163 -8.252 1.00 90.38 101 ARG A CA 1
ATOM 788 C C . ARG A 1 101 ? 6.862 -7.130 -8.614 1.00 90.38 101 ARG A C 1
ATOM 790 O O . ARG A 1 101 ? 6.835 -6.650 -9.746 1.00 90.38 101 ARG A O 1
ATOM 797 N N . PHE A 1 102 ? 6.024 -6.777 -7.644 1.00 91.94 102 PHE A N 1
ATOM 798 C CA . PHE A 1 102 ? 5.026 -5.726 -7.784 1.00 91.94 102 PHE A CA 1
ATOM 799 C C . PHE A 1 102 ? 5.677 -4.376 -8.100 1.00 91.94 102 PHE A C 1
ATOM 801 O O . PHE A 1 102 ? 5.225 -3.701 -9.011 1.00 91.94 102 PHE A O 1
ATOM 808 N N . ASP A 1 103 ? 6.769 -4.010 -7.429 1.00 89.19 103 ASP A N 1
ATOM 809 C CA . ASP A 1 103 ? 7.473 -2.740 -7.616 1.00 89.19 103 ASP A CA 1
ATOM 810 C C . ASP A 1 103 ? 7.940 -2.581 -9.068 1.00 89.19 103 ASP A C 1
ATOM 812 O O . ASP A 1 103 ? 7.770 -1.523 -9.675 1.00 89.19 103 ASP A O 1
ATOM 816 N N . ILE A 1 104 ? 8.483 -3.655 -9.651 1.00 87.81 104 ILE A N 1
ATOM 817 C CA . ILE A 1 104 ? 8.894 -3.686 -11.057 1.00 87.81 104 ILE A CA 1
ATOM 818 C C . ILE A 1 104 ? 7.673 -3.593 -11.971 1.00 87.81 104 ILE A C 1
ATOM 820 O O . ILE A 1 104 ? 7.659 -2.766 -12.881 1.00 87.81 104 ILE A O 1
ATOM 824 N N . ALA A 1 105 ? 6.644 -4.410 -11.737 1.00 90.44 105 ALA A N 1
ATOM 825 C CA . ALA A 1 105 ? 5.449 -4.426 -12.575 1.00 90.44 105 ALA A CA 1
ATOM 826 C C . ALA A 1 105 ? 4.706 -3.082 -12.558 1.00 90.44 105 ALA A C 1
ATOM 828 O O . ALA A 1 105 ? 4.322 -2.567 -13.608 1.00 90.44 105 ALA A O 1
ATOM 829 N N . TYR A 1 106 ? 4.574 -2.477 -11.379 1.00 88.94 106 TYR A N 1
ATOM 830 C CA . TYR A 1 106 ? 3.978 -1.166 -11.189 1.00 88.94 106 TYR A CA 1
ATOM 831 C C . TYR A 1 106 ? 4.789 -0.082 -11.897 1.00 88.94 106 TYR A C 1
ATOM 833 O O . TYR A 1 106 ? 4.211 0.755 -12.582 1.00 88.94 106 TYR A O 1
ATOM 841 N N . ALA A 1 107 ? 6.123 -0.107 -11.798 1.00 84.94 107 ALA A N 1
ATOM 842 C CA . ALA A 1 107 ? 6.968 0.850 -12.510 1.00 84.94 107 ALA A CA 1
ATOM 843 C C . ALA A 1 107 ? 6.787 0.755 -14.038 1.00 84.94 107 ALA A C 1
ATOM 845 O O . ALA A 1 107 ? 6.739 1.784 -14.715 1.00 84.94 107 ALA A O 1
ATOM 846 N N . VAL A 1 108 ? 6.629 -0.459 -14.585 1.00 87.25 108 VAL A N 1
ATOM 847 C CA . VAL A 1 108 ? 6.321 -0.663 -16.013 1.00 87.25 108 VAL A CA 1
ATOM 848 C C . VAL A 1 108 ? 4.943 -0.103 -16.365 1.00 87.25 108 VAL A C 1
ATOM 850 O O . VAL A 1 108 ? 4.827 0.640 -17.341 1.00 87.25 108 VAL A O 1
ATOM 853 N N . LEU A 1 109 ? 3.912 -0.419 -15.574 1.00 86.81 109 LEU A N 1
ATOM 854 C CA . LEU A 1 109 ? 2.552 0.085 -15.787 1.00 86.81 109 LEU A CA 1
ATOM 855 C C . LEU A 1 109 ? 2.514 1.616 -15.741 1.00 86.81 109 LEU A C 1
ATOM 857 O O . LEU A 1 109 ? 2.033 2.251 -16.678 1.00 86.81 109 LEU A O 1
ATOM 861 N N . TRP A 1 110 ? 3.085 2.214 -14.696 1.00 82.75 1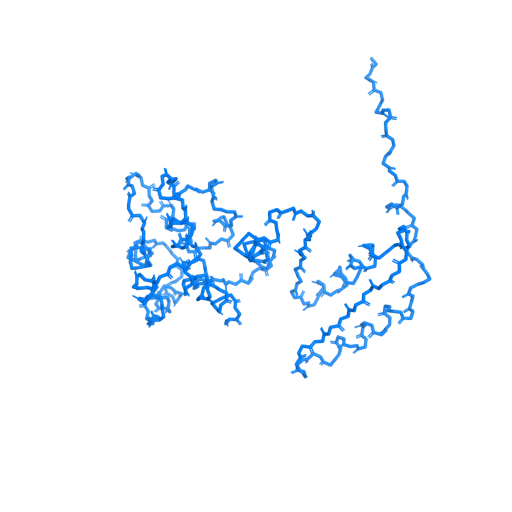10 TRP A N 1
ATOM 862 C CA . TRP A 1 110 ? 3.128 3.660 -14.505 1.00 82.75 110 TRP A CA 1
ATOM 863 C C . TRP A 1 110 ? 3.775 4.378 -15.688 1.00 82.75 110 TRP A C 1
ATOM 865 O O . TRP A 1 110 ? 3.235 5.360 -16.193 1.00 82.75 110 TRP A O 1
ATOM 875 N N . GLN A 1 111 ? 4.904 3.863 -16.173 1.00 80.31 111 GLN A N 1
ATOM 876 C CA . GLN A 1 111 ? 5.629 4.443 -17.297 1.00 80.31 111 GLN A CA 1
ATOM 877 C C . GLN A 1 111 ? 4.871 4.327 -18.624 1.00 80.31 111 GLN A C 1
ATOM 879 O O . GLN A 1 111 ? 4.997 5.212 -19.470 1.00 80.31 111 GLN A O 1
ATOM 884 N N . ARG A 1 112 ? 4.081 3.262 -18.816 1.00 83.69 112 ARG A N 1
ATOM 885 C CA . ARG A 1 112 ? 3.204 3.113 -19.988 1.00 83.69 112 ARG A CA 1
ATOM 886 C C . ARG A 1 112 ? 2.008 4.053 -19.948 1.00 83.69 112 ARG A C 1
ATOM 888 O O . ARG A 1 112 ? 1.612 4.555 -20.995 1.00 83.69 112 ARG A O 1
ATOM 895 N N . LEU A 1 113 ? 1.445 4.285 -18.764 1.00 81.62 113 LEU A N 1
ATOM 896 C CA . LEU A 1 113 ? 0.351 5.237 -18.564 1.00 81.62 113 LEU A CA 1
ATOM 897 C C . LEU A 1 113 ? 0.835 6.691 -18.666 1.00 81.62 113 LEU A C 1
ATOM 899 O O . LEU A 1 113 ? 0.094 7.557 -19.124 1.00 81.62 113 LEU A O 1
ATOM 903 N N . HIS A 1 114 ? 2.100 6.943 -18.323 1.00 77.69 114 HIS A N 1
ATOM 904 C CA . HIS A 1 114 ? 2.708 8.271 -18.330 1.00 77.69 114 HIS A CA 1
ATOM 905 C C . HIS A 1 114 ? 3.989 8.317 -19.184 1.00 77.69 114 HIS A C 1
ATOM 907 O O . HIS A 1 114 ? 5.068 8.616 -18.671 1.00 77.69 114 HIS A O 1
ATOM 913 N N . PRO A 1 115 ? 3.911 8.073 -20.508 1.00 74.50 115 PRO A N 1
ATOM 914 C CA . PRO A 1 115 ? 5.092 7.930 -21.370 1.00 74.50 115 PRO A CA 1
ATOM 915 C C . PRO A 1 115 ? 5.931 9.210 -21.490 1.00 74.50 115 PRO A C 1
ATOM 917 O O . PRO A 1 115 ? 7.101 9.160 -21.860 1.00 74.50 115 PRO A O 1
ATOM 920 N N . HIS A 1 116 ? 5.337 10.367 -21.196 1.00 69.19 116 HIS A N 1
ATOM 921 C CA . HIS A 1 116 ? 6.008 11.667 -21.239 1.00 69.19 116 HIS A CA 1
ATOM 922 C C . HIS A 1 116 ? 6.650 12.062 -19.906 1.00 69.19 116 HIS A C 1
ATOM 924 O O . HIS A 1 116 ? 7.453 12.996 -19.875 1.00 69.19 116 HIS A O 1
ATOM 930 N N . LEU A 1 117 ? 6.309 11.363 -18.822 1.00 65.06 117 LEU A N 1
ATOM 931 C CA . LEU A 1 117 ? 6.916 11.560 -17.517 1.00 65.06 117 LEU A CA 1
ATOM 932 C C . LEU A 1 117 ? 8.129 10.639 -17.395 1.00 65.06 117 LEU A C 1
ATOM 934 O O . LEU A 1 117 ? 8.093 9.460 -17.761 1.00 65.06 117 LEU A O 1
ATOM 938 N N . ARG A 1 118 ? 9.243 11.208 -16.937 1.00 59.72 118 ARG A N 1
ATOM 939 C CA . ARG A 1 118 ? 10.445 10.433 -16.646 1.00 59.72 118 ARG A CA 1
ATOM 940 C C . ARG A 1 118 ? 10.306 9.945 -15.221 1.00 59.72 118 ARG A C 1
ATOM 942 O O . ARG A 1 118 ? 10.340 10.783 -14.333 1.00 59.72 118 ARG A O 1
ATOM 949 N N . LEU A 1 119 ? 10.263 8.626 -15.025 1.00 57.94 119 LEU A N 1
ATOM 950 C CA . LEU A 1 119 ? 10.344 8.009 -13.702 1.00 57.94 119 LEU A CA 1
ATOM 951 C C . LEU A 1 119 ? 11.459 8.656 -12.869 1.00 57.94 119 LEU A C 1
ATOM 953 O O . LEU A 1 119 ? 12.643 8.374 -13.055 1.00 57.94 119 LEU A O 1
ATOM 957 N N . ASN A 1 120 ? 11.066 9.549 -11.970 1.00 56.16 120 ASN A N 1
ATOM 958 C CA . ASN A 1 120 ? 11.941 10.183 -11.003 1.00 56.16 120 ASN A CA 1
ATOM 959 C C . ASN A 1 120 ? 11.509 9.733 -9.606 1.00 56.16 120 ASN A C 1
ATOM 961 O O . ASN A 1 120 ? 10.347 9.376 -9.399 1.00 56.16 120 ASN A O 1
ATOM 965 N N . ARG A 1 121 ? 12.425 9.779 -8.632 1.00 55.72 121 ARG A N 1
ATOM 966 C CA . ARG A 1 121 ? 12.139 9.414 -7.230 1.00 55.72 121 ARG A CA 1
ATOM 967 C C . ARG A 1 121 ? 10.906 10.122 -6.670 1.00 55.72 121 ARG A C 1
ATOM 969 O O . ARG A 1 121 ? 10.185 9.544 -5.875 1.00 55.72 121 ARG A O 1
ATOM 976 N N . SER A 1 122 ? 10.647 11.346 -7.125 1.00 56.56 122 SER A N 1
ATOM 977 C CA . SER A 1 122 ? 9.499 12.155 -6.714 1.00 56.56 122 SER A CA 1
ATOM 978 C C . SER A 1 122 ? 8.157 11.737 -7.327 1.00 56.56 122 SER A C 1
ATOM 980 O O . SER A 1 122 ? 7.123 12.166 -6.829 1.00 56.56 122 SER A O 1
ATOM 982 N N . GLU A 1 123 ? 8.154 10.983 -8.429 1.00 61.50 123 GLU A N 1
ATOM 983 C CA . GLU A 1 123 ? 6.936 10.672 -9.197 1.00 61.50 123 GLU A CA 1
ATOM 984 C C . GLU A 1 123 ? 6.351 9.297 -8.868 1.00 61.50 123 GLU A C 1
ATOM 986 O O . GLU A 1 123 ? 5.147 9.090 -8.988 1.00 61.50 123 GLU A O 1
ATOM 991 N N . LEU A 1 124 ? 7.185 8.359 -8.426 1.00 64.50 124 LEU A N 1
ATOM 992 C CA . LEU A 1 124 ? 6.737 7.059 -7.946 1.00 64.50 124 LEU A CA 1
ATOM 993 C C . LEU A 1 124 ? 6.571 7.122 -6.425 1.00 64.50 124 LEU A C 1
ATOM 995 O O . LEU A 1 124 ? 7.545 7.259 -5.690 1.00 64.50 124 LEU A O 1
ATOM 999 N N . ALA A 1 125 ? 5.332 6.970 -5.957 1.00 61.16 125 ALA A N 1
ATOM 1000 C CA . ALA A 1 125 ? 4.916 7.200 -4.570 1.00 61.16 125 ALA A CA 1
ATOM 1001 C C . ALA A 1 125 ? 5.586 6.313 -3.494 1.00 61.16 125 ALA A C 1
ATOM 1003 O O . ALA A 1 125 ? 5.263 6.458 -2.316 1.00 61.16 125 ALA A O 1
ATOM 1004 N N . PHE A 1 126 ? 6.460 5.378 -3.881 1.00 65.00 126 PHE A N 1
ATOM 1005 C CA . PHE A 1 126 ? 7.063 4.391 -2.982 1.00 65.00 126 PHE A CA 1
ATOM 1006 C C . PHE A 1 126 ? 8.520 4.012 -3.318 1.00 65.00 126 PHE A C 1
ATOM 1008 O O . PHE A 1 126 ? 8.990 2.948 -2.905 1.00 65.00 126 PHE A O 1
ATOM 1015 N N . VAL A 1 127 ? 9.240 4.816 -4.117 1.00 67.31 127 VAL A N 1
ATOM 1016 C CA . VAL A 1 127 ? 10.631 4.478 -4.503 1.00 67.31 127 VAL A CA 1
ATOM 1017 C C . VAL A 1 127 ? 11.534 4.374 -3.287 1.00 67.31 127 VAL A C 1
ATOM 1019 O O . VAL A 1 127 ? 12.348 3.458 -3.230 1.00 67.31 127 VAL A O 1
ATOM 1022 N N . ASP A 1 128 ? 11.371 5.270 -2.317 1.00 63.59 128 ASP A N 1
ATOM 1023 C CA . ASP A 1 128 ? 12.220 5.321 -1.125 1.00 63.59 128 ASP A CA 1
ATOM 1024 C C . ASP A 1 128 ? 12.015 4.089 -0.230 1.00 63.59 128 ASP A C 1
ATOM 1026 O O . ASP A 1 128 ? 12.958 3.572 0.368 1.00 63.59 128 ASP A O 1
ATOM 1030 N N . GLU A 1 129 ? 10.800 3.544 -0.195 1.00 68.81 129 GLU A N 1
ATOM 1031 C CA . GLU A 1 129 ? 10.472 2.310 0.514 1.00 68.81 129 GLU A CA 1
ATOM 1032 C C . GLU A 1 129 ? 10.699 1.053 -0.346 1.00 68.81 129 GLU A C 1
ATOM 1034 O O . GLU A 1 129 ? 10.425 -0.069 0.093 1.00 68.81 129 GLU A O 1
ATOM 1039 N N . SER A 1 130 ? 11.157 1.192 -1.591 1.00 67.94 130 SER A N 1
ATOM 1040 C CA . SER A 1 130 ? 11.536 0.082 -2.466 1.00 67.94 130 SER A CA 1
ATOM 1041 C C . SER A 1 130 ? 13.042 -0.022 -2.579 1.00 67.94 130 SER A C 1
ATOM 1043 O O . SER A 1 130 ? 13.683 0.729 -3.302 1.00 67.94 130 SER A O 1
ATOM 1045 N N . SER A 1 131 ? 13.616 -1.051 -1.957 1.00 72.00 131 SER A N 1
ATOM 1046 C CA . SER A 1 131 ? 15.045 -1.337 -2.106 1.00 72.00 131 SER A CA 1
ATOM 1047 C C . SER A 1 131 ? 15.454 -1.592 -3.561 1.00 72.00 131 SER A C 1
ATOM 1049 O O . SER A 1 131 ? 16.591 -1.335 -3.921 1.00 72.00 131 SER A O 1
ATOM 1051 N N 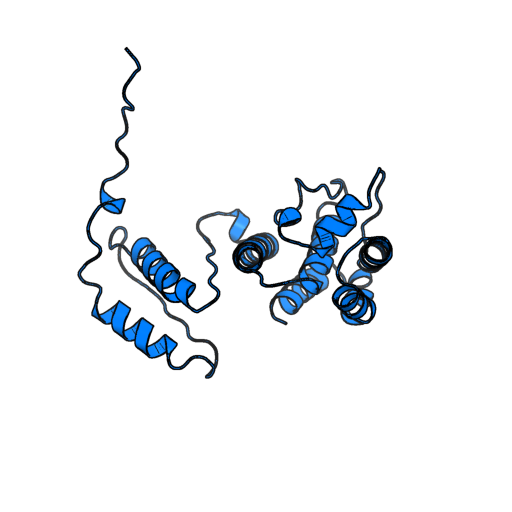. ILE A 1 132 ? 14.553 -2.108 -4.406 1.00 72.38 132 ILE A N 1
ATOM 1052 C CA . ILE A 1 132 ? 14.861 -2.388 -5.816 1.00 72.38 132 ILE A CA 1
ATOM 1053 C C . ILE A 1 132 ? 14.796 -1.120 -6.656 1.00 72.38 132 ILE A C 1
ATOM 1055 O O . ILE A 1 132 ? 15.704 -0.867 -7.446 1.00 72.38 132 ILE A O 1
ATOM 1059 N N . LEU A 1 133 ? 13.743 -0.317 -6.499 1.00 72.69 133 LEU A N 1
ATOM 1060 C CA . LEU A 1 133 ? 13.605 0.912 -7.275 1.00 72.69 133 LEU A CA 1
ATOM 1061 C C . LEU A 1 133 ? 14.590 1.986 -6.803 1.00 72.69 133 LEU A C 1
ATOM 1063 O O . LEU A 1 133 ? 15.125 2.706 -7.643 1.00 72.69 133 LEU A O 1
ATOM 1067 N N . ALA A 1 134 ? 14.881 2.065 -5.500 1.00 73.00 134 ALA A N 1
ATOM 1068 C CA . ALA A 1 134 ? 15.901 2.957 -4.956 1.00 73.00 134 ALA A CA 1
ATOM 1069 C C . ALA A 1 134 ? 17.280 2.657 -5.554 1.00 73.00 134 ALA A C 1
ATOM 1071 O O . ALA A 1 134 ? 17.936 3.583 -6.024 1.00 73.00 134 ALA A O 1
ATOM 1072 N N . ASP A 1 135 ? 17.662 1.380 -5.630 1.00 70.12 135 ASP A N 1
ATOM 1073 C CA . ASP A 1 135 ? 18.907 0.921 -6.250 1.00 70.12 135 ASP A CA 1
ATOM 1074 C C . ASP A 1 135 ? 18.980 1.222 -7.750 1.00 70.12 135 ASP A C 1
ATOM 1076 O O . ASP A 1 135 ? 20.016 1.658 -8.264 1.00 70.12 135 ASP A O 1
ATOM 1080 N N . ILE A 1 136 ? 17.878 0.988 -8.469 1.00 69.69 136 ILE A N 1
ATOM 1081 C CA . ILE A 1 136 ? 17.770 1.328 -9.892 1.00 69.69 136 ILE A CA 1
ATOM 1082 C C . ILE A 1 136 ? 17.933 2.844 -10.079 1.00 69.69 136 ILE A C 1
ATOM 1084 O O . ILE A 1 136 ? 18.624 3.266 -11.007 1.00 69.69 136 ILE A O 1
ATOM 1088 N N . ALA A 1 137 ? 17.352 3.652 -9.186 1.00 69.50 137 ALA A N 1
ATOM 1089 C CA . ALA A 1 137 ? 17.478 5.106 -9.198 1.00 69.50 137 ALA A CA 1
ATOM 1090 C C . ALA A 1 137 ? 18.900 5.587 -8.846 1.00 69.50 137 ALA A C 1
ATOM 1092 O O . ALA A 1 137 ? 19.413 6.477 -9.519 1.00 69.50 137 ALA A O 1
ATOM 1093 N N . ASP A 1 138 ? 19.565 4.985 -7.852 1.00 69.44 138 ASP A N 1
ATOM 1094 C CA . ASP A 1 138 ? 20.931 5.349 -7.426 1.00 69.44 138 ASP A CA 1
ATOM 1095 C C . ASP A 1 138 ? 21.995 4.992 -8.468 1.00 69.44 138 ASP A C 1
ATOM 1097 O O . ASP A 1 138 ? 23.029 5.650 -8.577 1.00 69.44 138 ASP A O 1
ATOM 1101 N N . THR A 1 139 ? 21.726 3.980 -9.292 1.00 62.75 139 THR A N 1
ATOM 1102 C CA . THR A 1 139 ? 22.594 3.606 -10.416 1.00 62.75 139 THR A CA 1
ATOM 1103 C C . THR A 1 139 ? 22.561 4.656 -11.547 1.00 62.75 139 THR A C 1
ATOM 1105 O O . THR A 1 139 ? 23.286 4.531 -12.537 1.00 62.75 139 THR A O 1
ATOM 1108 N N . MET A 1 140 ? 21.731 5.703 -11.436 1.00 61.88 140 MET A N 1
ATOM 1109 C CA . MET A 1 140 ? 21.403 6.600 -12.540 1.00 61.88 140 MET A CA 1
ATOM 1110 C C . MET A 1 140 ? 22.080 7.981 -12.455 1.00 61.88 140 MET A C 1
ATOM 1112 O O . MET A 1 140 ? 21.776 8.805 -11.598 1.00 61.88 140 MET A O 1
ATOM 1116 N N . THR A 1 141 ? 22.915 8.293 -13.451 1.00 48.59 141 THR A N 1
ATOM 1117 C CA . THR A 1 141 ? 23.372 9.654 -13.798 1.00 48.59 141 THR A CA 1
ATOM 1118 C C . THR A 1 141 ? 22.922 10.029 -15.231 1.00 48.59 141 THR A C 1
ATOM 1120 O O . THR A 1 141 ? 23.744 10.239 -16.115 1.00 48.59 141 THR A O 1
ATOM 1123 N N . GLY A 1 142 ? 21.595 10.110 -15.476 1.00 46.72 142 GLY A N 1
ATOM 1124 C CA . GLY A 1 142 ? 20.939 10.483 -16.768 1.00 46.72 142 GLY A CA 1
ATOM 1125 C C . GLY A 1 142 ? 21.062 9.428 -17.896 1.00 46.72 142 GLY A C 1
ATOM 1126 O O . GLY A 1 142 ? 21.948 8.589 -17.833 1.00 46.72 142 GLY A O 1
ATOM 1127 N N . ILE A 1 143 ? 20.264 9.304 -18.977 1.00 46.59 143 ILE A N 1
ATOM 1128 C CA . ILE A 1 143 ? 18.932 9.742 -19.483 1.00 46.59 143 ILE A CA 1
ATOM 1129 C C . ILE A 1 143 ? 18.172 8.429 -19.862 1.00 46.59 143 ILE A C 1
ATOM 1131 O O . ILE A 1 143 ? 18.835 7.438 -20.172 1.00 46.59 143 ILE A O 1
ATOM 1135 N N . PRO A 1 144 ? 16.819 8.366 -19.838 1.00 53.38 144 PRO A N 1
ATOM 1136 C CA . PRO A 1 144 ? 16.067 7.139 -19.575 1.00 53.38 144 PRO A CA 1
ATOM 1137 C C . PRO A 1 144 ? 15.475 6.475 -20.826 1.00 53.38 144 PRO A C 1
ATOM 1139 O O . PRO A 1 144 ? 14.949 7.156 -21.702 1.00 53.38 144 PRO A O 1
ATOM 1142 N N . ILE A 1 145 ? 15.442 5.140 -20.834 1.00 47.75 145 ILE A N 1
ATOM 1143 C CA . ILE A 1 145 ? 14.330 4.378 -21.421 1.00 47.75 145 ILE A CA 1
ATOM 1144 C C . ILE A 1 145 ? 14.053 3.219 -20.467 1.00 47.75 145 ILE A C 1
ATOM 1146 O O . ILE A 1 145 ? 14.498 2.090 -20.669 1.00 47.75 145 ILE A O 1
ATOM 1150 N N . PHE A 1 146 ? 13.346 3.512 -19.383 1.00 62.28 146 PHE A N 1
ATOM 1151 C CA . PHE A 1 146 ? 12.531 2.472 -18.784 1.00 62.28 146 PHE A CA 1
ATOM 1152 C C . PHE A 1 146 ? 11.226 2.491 -19.557 1.00 62.28 146 PHE A C 1
ATOM 1154 O O . PHE A 1 146 ? 10.619 3.536 -19.736 1.00 62.28 146 PHE A O 1
ATOM 1161 N N . GLY A 1 147 ? 10.849 1.349 -20.094 1.00 58.62 147 GLY A N 1
ATOM 1162 C CA . GLY A 1 147 ? 9.504 1.096 -20.609 1.00 58.62 147 GLY A CA 1
ATOM 1163 C C . GLY A 1 147 ? 9.160 -0.383 -20.508 1.00 58.62 147 GLY A C 1
ATOM 1164 O O . GLY A 1 147 ? 8.130 -0.820 -21.012 1.00 58.62 147 GLY A O 1
ATOM 1165 N N . THR A 1 148 ? 10.067 -1.150 -19.898 1.00 75.56 148 THR A N 1
ATOM 1166 C CA . THR A 1 148 ? 10.083 -2.596 -19.934 1.00 75.56 148 THR A CA 1
ATOM 1167 C C . THR A 1 148 ? 10.633 -3.158 -18.629 1.00 75.56 148 THR A C 1
ATOM 1169 O O . THR A 1 148 ? 11.618 -2.657 -18.073 1.00 75.56 148 THR A O 1
ATOM 1172 N N . ALA A 1 149 ? 10.018 -4.233 -18.154 1.00 77.81 149 ALA A N 1
ATOM 1173 C CA . ALA A 1 149 ? 10.476 -5.038 -17.039 1.00 77.81 149 ALA A CA 1
ATOM 1174 C C . ALA A 1 149 ? 11.899 -5.545 -17.292 1.00 77.81 149 ALA A C 1
ATOM 1176 O O . ALA A 1 149 ? 12.748 -5.460 -16.406 1.00 77.81 149 ALA A O 1
ATOM 1177 N N . ARG A 1 150 ? 12.216 -5.975 -18.525 1.00 81.75 150 ARG A N 1
ATOM 1178 C CA . ARG A 1 150 ? 13.579 -6.400 -18.898 1.00 81.75 150 ARG A CA 1
ATOM 1179 C C . ARG A 1 150 ? 14.612 -5.287 -18.705 1.00 81.75 150 ARG A C 1
ATOM 1181 O O . ARG A 1 150 ? 15.725 -5.558 -18.252 1.00 81.75 150 ARG A O 1
ATOM 1188 N N . GLY A 1 151 ? 14.253 -4.041 -19.022 1.00 78.56 151 GLY A N 1
ATOM 1189 C CA . GLY A 1 151 ? 15.113 -2.876 -18.808 1.00 78.56 151 GLY A CA 1
ATOM 1190 C C . GLY A 1 151 ? 15.399 -2.628 -17.325 1.00 78.56 151 GLY A C 1
ATOM 1191 O O . GLY A 1 151 ? 16.557 -2.445 -16.948 1.00 78.56 151 GLY A O 1
ATOM 1192 N N . LEU A 1 152 ? 14.363 -2.698 -16.483 1.00 77.00 152 LEU A N 1
ATOM 1193 C CA . LEU A 1 152 ? 14.485 -2.546 -15.027 1.00 77.00 152 LEU A CA 1
ATOM 1194 C C . LEU A 1 152 ? 15.348 -3.652 -14.408 1.00 77.00 152 LEU A C 1
ATOM 1196 O O . LEU A 1 152 ? 16.267 -3.362 -13.643 1.00 77.00 152 LEU A O 1
ATOM 1200 N N . ILE A 1 153 ? 15.122 -4.909 -14.801 1.00 79.94 153 ILE A N 1
ATOM 1201 C CA . ILE A 1 153 ? 15.910 -6.056 -14.331 1.00 79.94 153 ILE A CA 1
ATOM 1202 C C . ILE A 1 153 ? 17.390 -5.875 -14.689 1.00 79.94 153 ILE A C 1
ATOM 1204 O O . ILE A 1 153 ? 18.251 -6.068 -13.834 1.00 79.94 153 ILE A O 1
ATOM 1208 N N . LYS A 1 154 ? 17.701 -5.450 -15.921 1.00 79.38 154 LYS A N 1
ATOM 1209 C CA . LYS A 1 154 ? 19.086 -5.233 -16.370 1.00 79.38 154 LYS A CA 1
ATOM 1210 C C . LYS A 1 154 ? 19.806 -4.135 -15.583 1.00 79.38 154 LYS A C 1
ATOM 1212 O O . LYS A 1 154 ? 21.019 -4.213 -15.400 1.00 79.38 154 LYS A O 1
ATOM 1217 N N . LEU A 1 155 ? 19.101 -3.101 -15.126 1.00 73.31 155 LEU A N 1
ATOM 1218 C CA . LEU A 1 155 ? 19.723 -2.075 -14.286 1.00 73.31 155 LEU A CA 1
ATOM 1219 C C . LEU A 1 155 ? 19.901 -2.526 -12.841 1.00 73.31 155 LEU A C 1
ATOM 1221 O O . LEU A 1 155 ? 20.932 -2.217 -12.249 1.00 73.31 155 LEU A O 1
ATOM 1225 N N . LEU A 1 156 ? 18.983 -3.337 -12.315 1.00 74.38 156 LEU A N 1
ATOM 1226 C CA . LEU A 1 156 ? 19.165 -3.980 -11.015 1.00 74.38 156 LEU A CA 1
ATOM 1227 C C . LEU A 1 156 ? 20.454 -4.822 -10.968 1.00 74.38 156 LEU A C 1
ATOM 1229 O O . LEU A 1 156 ? 21.084 -4.929 -9.919 1.00 74.38 156 LEU A O 1
ATOM 1233 N N . GLU A 1 157 ? 20.903 -5.376 -12.103 1.00 71.50 157 GLU A N 1
ATOM 1234 C CA . GLU A 1 157 ? 22.180 -6.101 -12.192 1.00 71.50 157 GLU A CA 1
ATOM 1235 C C . GLU A 1 157 ? 23.398 -5.245 -11.841 1.00 71.50 157 GLU A C 1
ATOM 1237 O O . GLU A 1 157 ? 24.396 -5.786 -11.363 1.00 71.50 157 GLU A O 1
ATOM 1242 N N . ARG A 1 158 ? 23.311 -3.930 -12.045 1.00 69.38 158 ARG A N 1
ATOM 1243 C CA . ARG A 1 158 ? 24.391 -2.967 -11.805 1.00 69.38 158 ARG A CA 1
ATOM 1244 C C . ARG A 1 158 ? 24.330 -2.323 -10.415 1.00 69.38 158 ARG A C 1
ATOM 1246 O O . ARG A 1 158 ? 25.322 -1.728 -10.008 1.00 69.38 158 ARG A O 1
ATOM 1253 N N . GLY A 1 159 ? 23.205 -2.464 -9.710 1.00 65.81 159 GLY A N 1
ATOM 1254 C CA . GLY A 1 159 ? 22.979 -1.910 -8.371 1.00 65.81 159 GLY A CA 1
ATOM 1255 C C . GLY A 1 159 ? 23.679 -2.681 -7.244 1.00 65.81 159 GLY A C 1
ATOM 1256 O O . GLY A 1 159 ? 24.429 -3.635 -7.486 1.00 65.81 159 GLY A O 1
ATOM 1257 N N . GLY A 1 160 ? 23.409 -2.298 -5.992 1.00 62.09 160 GLY A N 1
ATOM 1258 C CA . GLY A 1 160 ? 24.053 -2.814 -4.773 1.00 62.09 160 GLY A CA 1
ATOM 1259 C C . GLY A 1 160 ? 23.208 -3.784 -3.932 1.00 62.09 160 GLY A C 1
ATOM 1260 O O . GLY A 1 160 ? 23.690 -4.263 -2.908 1.00 62.09 160 GLY A O 1
ATOM 1261 N N . CYS A 1 161 ? 21.976 -4.092 -4.345 1.00 65.69 161 CYS A N 1
ATOM 1262 C CA . CYS A 1 161 ? 21.007 -4.839 -3.546 1.00 65.69 161 CYS A CA 1
ATOM 1263 C C . CYS A 1 161 ? 21.480 -6.252 -3.210 1.00 65.69 161 CYS A C 1
ATOM 1265 O O . CYS A 1 161 ? 22.302 -6.835 -3.926 1.00 65.69 161 CYS A O 1
ATOM 1267 N N . ASP A 1 162 ? 20.879 -6.822 -2.159 1.00 73.38 162 ASP A N 1
ATOM 1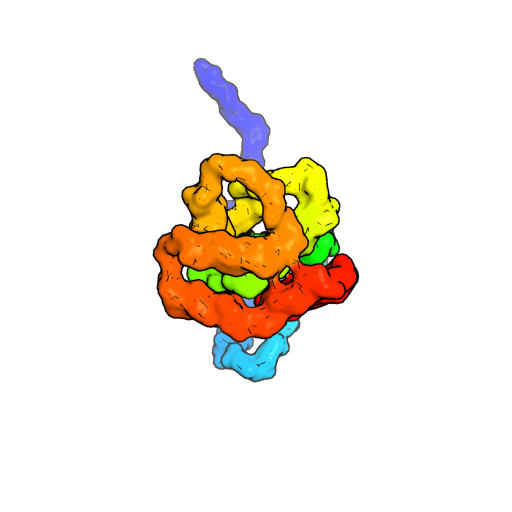268 C CA . ASP A 1 162 ? 21.106 -8.201 -1.732 1.00 73.38 162 ASP A CA 1
ATOM 1269 C C . ASP A 1 162 ? 21.090 -9.160 -2.935 1.00 73.38 162 ASP A C 1
ATOM 1271 O O . ASP A 1 162 ? 20.081 -9.327 -3.633 1.00 73.38 162 ASP A O 1
ATOM 1275 N N . ILE A 1 163 ? 22.235 -9.812 -3.155 1.00 74.62 163 ILE A N 1
ATOM 1276 C CA . ILE A 1 163 ? 22.491 -10.746 -4.254 1.00 74.62 163 ILE A CA 1
ATOM 1277 C C . ILE A 1 163 ? 21.377 -11.795 -4.347 1.00 74.62 163 ILE A C 1
ATOM 1279 O O . ILE A 1 163 ? 20.976 -12.173 -5.449 1.00 74.62 163 ILE A O 1
ATOM 1283 N N . ARG A 1 164 ? 20.822 -12.249 -3.213 1.00 76.44 164 ARG A N 1
ATOM 1284 C CA . ARG A 1 164 ? 19.749 -13.256 -3.201 1.00 76.44 164 ARG A CA 1
ATOM 1285 C C . ARG A 1 164 ? 18.458 -12.738 -3.830 1.00 76.44 164 ARG A C 1
ATOM 1287 O O . ARG A 1 164 ? 17.835 -13.457 -4.611 1.00 76.44 164 ARG A O 1
ATOM 1294 N N . ARG A 1 165 ? 18.069 -11.499 -3.522 1.00 75.69 165 ARG A N 1
ATOM 1295 C CA . ARG A 1 165 ? 16.863 -10.869 -4.083 1.00 75.69 165 ARG A CA 1
ATOM 1296 C C . ARG A 1 165 ? 17.004 -10.623 -5.567 1.00 75.69 165 ARG A C 1
ATOM 1298 O O . ARG A 1 165 ? 16.129 -11.009 -6.338 1.00 75.69 165 ARG A O 1
ATOM 1305 N N . ARG A 1 166 ? 18.157 -10.093 -5.974 1.00 77.06 166 ARG A N 1
ATOM 1306 C CA . ARG A 1 166 ? 18.497 -9.903 -7.386 1.00 77.06 166 ARG A CA 1
ATOM 1307 C C . ARG A 1 166 ? 18.371 -11.198 -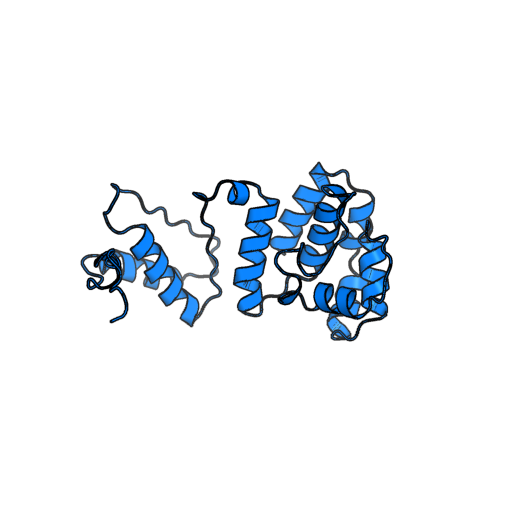8.178 1.00 77.06 166 ARG A C 1
ATOM 1309 O O . ARG A 1 166 ? 17.766 -11.218 -9.244 1.00 77.06 166 ARG A O 1
ATOM 1316 N N . LEU A 1 167 ? 18.916 -12.293 -7.648 1.00 76.19 167 LEU A N 1
ATOM 1317 C CA . LEU A 1 167 ? 18.843 -13.603 -8.293 1.00 76.19 167 LEU A CA 1
ATOM 1318 C C . LEU A 1 167 ? 17.407 -14.128 -8.405 1.00 76.19 167 LEU A C 1
ATOM 1320 O O . LEU A 1 167 ? 17.096 -14.768 -9.412 1.00 76.19 167 LEU A O 1
ATOM 1324 N N . ARG A 1 168 ? 16.552 -13.865 -7.406 1.00 82.88 168 ARG A N 1
ATOM 1325 C CA . ARG A 1 168 ? 15.130 -14.239 -7.426 1.00 82.88 168 ARG A CA 1
ATOM 1326 C C . ARG A 1 168 ? 14.381 -13.477 -8.518 1.00 82.88 168 ARG A C 1
ATOM 1328 O O . ARG A 1 168 ? 13.784 -14.117 -9.373 1.00 82.88 168 ARG A O 1
ATOM 1335 N N . VAL A 1 169 ? 14.496 -12.150 -8.537 1.00 82.00 169 VAL A N 1
ATOM 1336 C CA . VAL A 1 169 ? 13.859 -11.279 -9.541 1.00 82.00 169 VAL A CA 1
ATOM 1337 C C . VAL A 1 169 ? 14.328 -11.613 -10.957 1.00 82.00 169 VAL A C 1
ATOM 1339 O O . VAL A 1 169 ? 13.527 -11.705 -11.877 1.00 82.00 169 VAL A O 1
ATOM 1342 N N . ARG A 1 170 ? 15.627 -11.865 -11.148 1.00 80.00 170 ARG A N 1
ATOM 1343 C CA . ARG A 1 170 ? 16.184 -12.196 -12.468 1.00 80.00 170 ARG A CA 1
ATOM 1344 C C . ARG A 1 170 ? 15.644 -13.507 -13.039 1.00 80.00 170 ARG A C 1
ATOM 1346 O O . ARG A 1 170 ? 15.531 -13.650 -14.250 1.00 80.00 170 ARG A O 1
ATOM 1353 N N . ARG A 1 171 ? 15.402 -14.501 -12.183 1.00 82.25 171 ARG A N 1
ATOM 1354 C CA . ARG A 1 171 ? 14.916 -15.825 -12.603 1.00 82.25 171 ARG A CA 1
ATOM 1355 C C . ARG A 1 171 ? 13.401 -15.879 -12.752 1.00 82.25 171 ARG A C 1
ATOM 1357 O O . ARG A 1 171 ? 12.881 -16.950 -13.043 1.00 82.25 171 ARG A O 1
ATOM 1364 N N . ASP A 1 172 ? 12.721 -14.763 -12.535 1.00 84.38 172 ASP A N 1
ATOM 1365 C CA . ASP A 1 172 ? 11.276 -14.688 -12.556 1.00 84.38 172 ASP A CA 1
ATOM 1366 C C . ASP A 1 172 ? 10.745 -14.650 -13.997 1.00 84.38 172 ASP A C 1
ATOM 1368 O O . ASP A 1 172 ? 10.926 -13.644 -14.695 1.00 84.38 172 ASP A O 1
ATOM 1372 N N . PRO A 1 173 ? 10.099 -15.727 -14.476 1.00 82.62 173 PRO A N 1
ATOM 1373 C CA . PRO A 1 173 ? 9.573 -15.756 -15.833 1.00 82.62 173 PRO A CA 1
ATOM 1374 C C . PRO A 1 173 ? 8.391 -14.795 -16.002 1.00 82.62 173 PRO A C 1
ATOM 1376 O O . PRO A 1 173 ? 8.200 -14.266 -17.093 1.00 82.62 173 PRO A O 1
ATOM 1379 N N . THR A 1 174 ? 7.631 -14.518 -14.936 1.00 85.88 174 THR A N 1
ATOM 1380 C CA . THR A 1 174 ? 6.455 -13.643 -14.984 1.00 85.88 174 THR A CA 1
ATOM 1381 C C . THR A 1 174 ? 6.869 -12.218 -15.330 1.00 85.88 174 THR A C 1
ATOM 1383 O O . THR A 1 174 ? 6.279 -11.604 -16.217 1.00 85.88 174 THR A O 1
ATOM 1386 N N . LEU A 1 175 ? 7.952 -11.715 -14.725 1.00 85.44 175 LEU A N 1
ATOM 1387 C CA . LEU A 1 175 ? 8.452 -10.368 -15.013 1.00 85.44 175 LEU A CA 1
ATOM 1388 C C . LEU A 1 175 ? 8.915 -10.211 -16.469 1.00 85.44 175 LEU A C 1
ATOM 1390 O O . LEU A 1 175 ? 8.743 -9.147 -17.054 1.00 85.44 175 LEU A O 1
ATOM 1394 N N . ALA A 1 176 ? 9.454 -11.265 -17.087 1.00 82.25 176 ALA A N 1
ATOM 1395 C CA . ALA A 1 176 ? 9.909 -11.222 -18.478 1.00 82.25 176 ALA A CA 1
ATOM 1396 C C . ALA A 1 176 ? 8.765 -11.123 -19.504 1.00 82.25 176 ALA A C 1
ATOM 1398 O O . ALA A 1 176 ? 9.021 -10.703 -20.638 1.00 82.25 176 ALA A O 1
ATOM 1399 N N . THR A 1 177 ? 7.545 -11.511 -19.111 1.00 87.94 177 THR A N 1
ATOM 1400 C CA . THR A 1 177 ? 6.338 -11.469 -19.956 1.00 87.94 177 THR A CA 1
ATOM 1401 C C . THR A 1 177 ? 5.584 -10.144 -19.884 1.00 87.94 177 THR A C 1
ATOM 1403 O O . THR A 1 177 ? 4.837 -9.835 -20.804 1.00 87.94 177 THR A O 1
ATOM 1406 N N . LEU A 1 178 ? 5.819 -9.322 -18.850 1.00 88.12 178 LEU A N 1
ATOM 1407 C CA . LEU A 1 178 ? 5.113 -8.045 -18.647 1.00 88.12 178 LEU A CA 1
ATOM 1408 C C . LEU A 1 178 ? 5.253 -7.081 -19.833 1.00 88.12 178 LEU A C 1
ATOM 1410 O O . LEU A 1 178 ? 4.353 -6.290 -20.108 1.00 88.12 178 LEU A O 1
ATOM 1414 N N . ASP A 1 179 ? 6.379 -7.162 -20.542 1.00 85.12 179 ASP A N 1
ATOM 1415 C CA . ASP A 1 179 ? 6.674 -6.324 -21.706 1.00 85.12 179 ASP A CA 1
ATOM 1416 C C . ASP A 1 179 ? 5.750 -6.606 -22.890 1.00 85.12 179 ASP A C 1
ATOM 1418 O O . ASP A 1 179 ? 5.476 -5.705 -23.682 1.00 85.12 179 ASP A O 1
ATOM 1422 N N . ASP A 1 180 ? 5.235 -7.826 -22.977 1.00 88.56 180 ASP A N 1
ATOM 1423 C CA . ASP A 1 180 ? 4.442 -8.293 -24.107 1.00 88.56 180 ASP A CA 1
ATOM 1424 C C . ASP A 1 180 ? 2.926 -8.186 -23.828 1.00 88.56 180 ASP A C 1
ATOM 1426 O O . ASP A 1 180 ? 2.116 -8.323 -24.744 1.00 88.56 180 ASP A O 1
ATOM 1430 N N . LEU A 1 181 ? 2.529 -7.889 -22.581 1.00 89.62 181 LEU A N 1
ATOM 1431 C CA . LEU A 1 181 ? 1.124 -7.763 -22.179 1.00 89.62 181 LEU A CA 1
ATOM 1432 C C . LEU A 1 181 ? 0.498 -6.435 -22.642 1.00 89.62 181 LEU A C 1
ATOM 1434 O O . LEU A 1 181 ? 1.162 -5.393 -22.584 1.00 89.62 181 LEU A O 1
ATOM 1438 N N . PRO A 1 182 ? -0.792 -6.408 -23.027 1.00 90.19 182 PRO A N 1
ATOM 1439 C CA . PRO A 1 182 ? -1.547 -5.165 -23.173 1.00 90.19 182 PRO A CA 1
ATOM 1440 C C . PRO A 1 182 ? -1.780 -4.491 -21.809 1.00 90.19 182 PRO A C 1
ATOM 1442 O O . PRO A 1 182 ? -1.697 -5.124 -20.761 1.00 90.19 182 PRO A O 1
ATOM 1445 N N . ASN A 1 183 ? -2.112 -3.195 -21.802 1.00 86.50 183 ASN A N 1
ATOM 1446 C CA . ASN A 1 183 ? -2.240 -2.420 -20.556 1.00 86.50 183 ASN A CA 1
ATOM 1447 C C . ASN A 1 183 ? -3.295 -2.966 -19.576 1.00 86.50 183 ASN A C 1
ATOM 1449 O O . ASN A 1 183 ? -3.086 -2.875 -18.371 1.00 86.50 183 ASN A O 1
ATOM 1453 N N . SER A 1 184 ? -4.398 -3.538 -20.070 1.00 87.25 184 SER A N 1
ATOM 1454 C CA . SER A 1 184 ? -5.423 -4.159 -19.220 1.00 87.25 184 SER A CA 1
ATOM 1455 C C . SER A 1 184 ? -4.883 -5.387 -18.488 1.00 87.25 184 SER A C 1
ATOM 1457 O O . SER A 1 184 ? -4.982 -5.471 -17.270 1.00 87.25 184 SER A O 1
ATOM 1459 N N . GLU A 1 185 ? -4.223 -6.291 -19.214 1.00 90.88 185 GLU A N 1
ATOM 1460 C CA . GLU A 1 185 ? -3.616 -7.493 -18.629 1.00 90.88 185 GLU A CA 1
ATOM 1461 C C . GLU A 1 185 ? -2.420 -7.147 -17.736 1.00 90.88 185 GLU A C 1
ATOM 1463 O O . GLU A 1 185 ? -2.163 -7.829 -16.748 1.00 90.88 185 GLU A O 1
ATOM 1468 N N . LEU A 1 186 ? -1.699 -6.063 -18.038 1.00 89.81 186 LEU A N 1
ATOM 1469 C CA . LEU A 1 186 ? -0.632 -5.564 -17.178 1.00 89.81 186 LEU A CA 1
ATOM 1470 C C . LEU A 1 186 ? -1.176 -5.042 -15.839 1.00 89.81 186 LEU A C 1
ATOM 1472 O O . LEU A 1 186 ? -0.560 -5.290 -14.805 1.00 89.81 186 LEU A O 1
ATOM 1476 N N . ALA A 1 187 ? -2.321 -4.352 -15.831 1.00 88.50 187 ALA A N 1
ATOM 1477 C CA . ALA A 1 187 ? -2.972 -3.915 -14.593 1.00 88.50 187 ALA A CA 1
ATOM 1478 C C . ALA A 1 187 ? -3.439 -5.110 -13.739 1.00 88.50 187 ALA A C 1
ATOM 1480 O O . ALA A 1 187 ? -3.229 -5.134 -12.519 1.00 88.50 187 ALA A O 1
ATOM 1481 N N . ASP A 1 188 ? -3.980 -6.146 -14.383 1.00 90.44 188 ASP A N 1
ATOM 1482 C CA . ASP A 1 188 ? -4.333 -7.404 -13.719 1.00 90.44 188 ASP A CA 1
ATOM 1483 C C . ASP A 1 188 ? -3.087 -8.108 -13.161 1.00 90.44 188 ASP A C 1
ATOM 1485 O O . ASP A 1 188 ? -3.076 -8.538 -12.005 1.00 90.44 188 ASP A O 1
ATOM 1489 N N . ALA A 1 189 ? -1.997 -8.154 -13.933 1.00 91.75 189 ALA A N 1
ATOM 1490 C CA . ALA A 1 189 ? -0.725 -8.729 -13.504 1.00 91.75 189 ALA A CA 1
ATOM 1491 C C . ALA A 1 189 ? -0.124 -7.982 -12.305 1.00 91.75 189 ALA A C 1
ATOM 1493 O O . ALA A 1 189 ? 0.353 -8.620 -11.371 1.00 91.75 189 ALA A O 1
ATOM 1494 N N . VAL A 1 190 ? -0.177 -6.645 -12.283 1.00 91.12 190 VAL A N 1
ATOM 1495 C CA . VAL A 1 190 ? 0.254 -5.837 -11.126 1.00 91.12 190 VAL A CA 1
ATOM 1496 C C . VAL A 1 190 ? -0.537 -6.220 -9.876 1.00 91.12 190 VAL A C 1
ATOM 1498 O O . VAL A 1 190 ? 0.039 -6.399 -8.806 1.00 91.12 190 VAL A O 1
ATOM 1501 N N . THR A 1 191 ? -1.844 -6.410 -10.012 1.00 91.69 191 THR A N 1
ATOM 1502 C CA . THR A 1 191 ? -2.718 -6.791 -8.895 1.00 91.69 191 THR A CA 1
ATOM 1503 C C . THR A 1 191 ? -2.418 -8.193 -8.389 1.00 91.69 191 THR A C 1
ATOM 1505 O O . THR A 1 191 ? -2.335 -8.412 -7.182 1.00 91.69 191 THR A O 1
ATOM 1508 N N . PHE A 1 192 ? -2.205 -9.134 -9.306 1.00 91.88 192 PHE A N 1
ATOM 1509 C CA . PHE A 1 192 ? -1.788 -10.489 -8.974 1.00 91.88 192 PHE A CA 1
ATOM 1510 C C . PHE A 1 192 ? -0.444 -10.497 -8.229 1.00 91.88 192 PHE A C 1
ATOM 1512 O O . PHE A 1 192 ? -0.333 -11.094 -7.163 1.00 91.88 192 PHE A O 1
ATOM 1519 N N . LEU A 1 193 ? 0.551 -9.763 -8.737 1.00 92.06 193 LEU A N 1
ATOM 1520 C CA . LEU A 1 193 ? 1.893 -9.681 -8.151 1.00 92.06 193 LEU A CA 1
ATOM 1521 C C . LEU A 1 193 ? 1.938 -8.953 -6.802 1.00 92.06 193 LEU A C 1
ATOM 1523 O O . LEU A 1 193 ? 2.925 -9.084 -6.084 1.00 92.06 193 LEU A O 1
ATOM 1527 N N . PHE A 1 194 ? 0.904 -8.185 -6.456 1.00 91.88 194 PHE A N 1
ATOM 1528 C CA . PHE A 1 194 ? 0.750 -7.625 -5.115 1.00 91.88 194 PHE A CA 1
ATOM 1529 C C . PHE A 1 194 ? 0.336 -8.688 -4.083 1.00 91.88 194 PHE A C 1
ATOM 1531 O O . PHE A 1 194 ? 0.642 -8.546 -2.901 1.00 91.88 194 PHE A O 1
ATOM 1538 N N . ALA A 1 195 ? -0.387 -9.728 -4.509 1.00 87.56 195 ALA A N 1
ATOM 1539 C CA . ALA A 1 195 ? -0.967 -10.736 -3.624 1.00 87.56 195 ALA A CA 1
ATOM 1540 C C . ALA A 1 195 ? -0.072 -11.972 -3.384 1.00 87.56 195 ALA A C 1
ATOM 1542 O O . ALA A 1 195 ? -0.362 -12.730 -2.457 1.00 87.56 195 ALA A O 1
ATOM 1543 N N . GLU A 1 196 ? 0.973 -12.184 -4.195 1.00 81.12 196 GLU A N 1
ATOM 1544 C CA . GLU A 1 196 ? 1.976 -13.267 -4.051 1.00 81.12 196 GLU A CA 1
ATOM 1545 C C . GLU A 1 196 ? 3.120 -12.930 -3.082 1.00 81.12 196 GLU A C 1
ATOM 1547 O O . GLU A 1 196 ? 3.491 -13.828 -2.287 1.00 81.12 196 GLU A O 1
#